Protein AF-A0A0B7N2G3-F1 (afdb_monomer_lite)

Radius of gyration: 25.66 Å; chains: 1; bounding box: 66×42×93 Å

Organism: NCBI:txid35722

Structure (mmCIF, N/CA/C/O backbone):
data_AF-A0A0B7N2G3-F1
#
_entry.id   AF-A0A0B7N2G3-F1
#
loop_
_atom_site.group_PDB
_atom_site.id
_atom_site.type_symbol
_atom_site.label_atom_id
_atom_site.label_alt_id
_atom_site.label_comp_id
_atom_site.label_asym_id
_atom_site.label_entity_id
_atom_site.label_seq_id
_atom_site.pdbx_PDB_ins_code
_atom_site.Cartn_x
_atom_site.Cartn_y
_atom_site.Cartn_z
_atom_site.occupancy
_atom_site.B_iso_or_equiv
_atom_site.auth_seq_id
_atom_site.auth_comp_id
_atom_site.auth_asym_id
_atom_site.auth_atom_id
_atom_site.pdbx_PDB_model_num
ATOM 1 N N . MET A 1 1 ? 17.413 -0.837 55.381 1.00 41.53 1 MET A N 1
ATOM 2 C CA . MET A 1 1 ? 18.599 -0.071 55.816 1.00 41.53 1 MET A CA 1
ATOM 3 C C . MET A 1 1 ? 19.788 -1.017 55.737 1.00 41.53 1 MET A C 1
ATOM 5 O O . MET A 1 1 ? 19.801 -1.948 56.526 1.00 41.53 1 MET A O 1
ATOM 9 N N . HIS A 1 2 ? 20.653 -0.856 54.731 1.00 26.62 2 HIS A N 1
ATOM 10 C CA . HIS A 1 2 ? 22.088 -1.206 54.674 1.00 26.62 2 HIS A CA 1
ATOM 11 C C . HIS A 1 2 ? 22.512 -1.310 53.202 1.00 26.62 2 HIS A C 1
ATOM 13 O O . HIS A 1 2 ? 22.048 -2.173 52.464 1.00 26.62 2 HIS A O 1
ATOM 19 N N . ALA A 1 3 ? 23.346 -0.357 52.791 1.00 30.95 3 ALA A N 1
ATOM 20 C CA . ALA A 1 3 ? 24.153 -0.408 51.578 1.00 30.95 3 ALA A CA 1
ATOM 21 C C . ALA A 1 3 ? 25.432 -1.221 51.846 1.00 30.95 3 ALA A C 1
ATOM 23 O O . ALA A 1 3 ? 25.789 -1.359 53.013 1.00 30.95 3 ALA A O 1
ATOM 24 N N . MET A 1 4 ? 26.093 -1.704 50.781 1.00 31.19 4 MET A N 1
ATOM 25 C CA . MET A 1 4 ? 27.528 -2.060 50.626 1.00 31.19 4 MET A CA 1
ATOM 26 C C . MET A 1 4 ? 27.638 -3.144 49.535 1.00 31.19 4 MET A C 1
ATOM 28 O O . MET A 1 4 ? 26.812 -4.043 49.513 1.00 31.19 4 MET A O 1
ATOM 32 N N . PHE A 1 5 ? 28.580 -3.200 48.596 1.00 28.00 5 PHE A N 1
ATOM 33 C CA . PHE A 1 5 ? 29.736 -2.401 48.187 1.00 28.00 5 PHE A CA 1
ATOM 34 C C . PHE A 1 5 ? 29.949 -2.782 46.705 1.00 28.00 5 PHE A C 1
ATOM 36 O O . PHE A 1 5 ? 29.918 -3.966 46.373 1.00 28.00 5 PHE A O 1
ATOM 43 N N . LEU A 1 6 ? 30.172 -1.814 45.816 1.00 32.53 6 LEU A N 1
ATOM 44 C CA . LEU A 1 6 ? 30.738 -2.077 44.487 1.00 32.53 6 LEU A CA 1
ATOM 45 C C . LEU A 1 6 ? 32.266 -2.137 44.613 1.00 32.53 6 LEU A C 1
ATOM 47 O O . LEU A 1 6 ? 32.841 -1.194 45.160 1.00 32.53 6 LEU A O 1
ATOM 51 N N . PRO A 1 7 ? 32.944 -3.138 44.034 1.00 31.80 7 PRO A N 1
ATOM 52 C CA . PRO A 1 7 ? 34.313 -2.986 43.578 1.00 31.80 7 PRO A CA 1
ATOM 53 C C . PRO A 1 7 ? 34.341 -2.632 42.082 1.00 31.80 7 PRO A C 1
ATOM 55 O O . PRO A 1 7 ? 33.647 -3.219 41.252 1.00 31.80 7 PRO A O 1
ATOM 58 N N . LEU A 1 8 ? 35.160 -1.635 41.750 1.00 31.81 8 LEU A N 1
ATOM 59 C CA . LEU A 1 8 ? 35.446 -1.164 40.397 1.00 31.81 8 LEU A CA 1
ATOM 60 C C . LEU A 1 8 ? 36.618 -1.947 39.769 1.00 31.81 8 LEU A C 1
ATOM 62 O O . LEU A 1 8 ? 37.727 -1.864 40.288 1.00 31.81 8 LEU A O 1
ATOM 66 N N . LYS A 1 9 ? 36.354 -2.509 38.569 1.00 39.06 9 LYS A N 1
ATOM 67 C CA . LYS A 1 9 ? 37.244 -2.706 37.384 1.00 39.06 9 LYS A CA 1
ATOM 68 C C . LYS A 1 9 ? 38.347 -3.799 37.464 1.00 39.06 9 LYS A C 1
ATOM 70 O O . LYS A 1 9 ? 38.719 -4.151 38.574 1.00 39.06 9 LYS A O 1
ATOM 75 N N . PRO A 1 10 ? 38.908 -4.321 36.332 1.00 36.81 10 PRO A N 1
ATOM 76 C CA . PRO A 1 10 ? 38.917 -3.779 34.958 1.00 36.81 10 PRO A CA 1
ATOM 77 C C . PRO A 1 10 ? 38.675 -4.761 33.776 1.00 36.81 10 PRO A C 1
ATOM 79 O O . PRO A 1 10 ? 38.752 -5.973 33.901 1.00 36.81 10 PRO A O 1
ATOM 82 N N . ALA A 1 11 ? 38.403 -4.141 32.619 1.00 43.34 11 ALA A N 1
ATOM 83 C CA . ALA A 1 11 ? 38.658 -4.534 31.224 1.00 43.34 11 ALA A CA 1
ATOM 84 C C . ALA A 1 11 ? 38.782 -6.028 30.855 1.00 43.34 11 ALA A C 1
ATOM 86 O O . ALA A 1 11 ? 39.819 -6.650 31.068 1.00 43.34 11 ALA A O 1
ATOM 87 N N . GLY A 1 12 ? 37.782 -6.524 30.125 1.00 39.88 12 GLY A N 1
ATOM 88 C CA . GLY A 1 12 ? 37.883 -7.755 29.349 1.00 39.88 12 GLY A CA 1
ATOM 89 C C . GLY A 1 12 ? 36.511 -8.329 29.029 1.00 39.88 12 GLY A C 1
ATOM 90 O O . GLY A 1 12 ? 35.897 -8.945 29.885 1.00 39.88 12 GLY A O 1
ATOM 91 N N . GLU A 1 13 ? 36.086 -8.138 27.781 1.00 35.34 13 GLU A N 1
ATOM 92 C CA . GLU A 1 13 ? 35.071 -8.940 27.089 1.00 35.34 13 GLU A CA 1
ATOM 93 C C . GLU A 1 13 ? 33.569 -8.712 27.400 1.00 35.34 13 GLU A C 1
ATOM 95 O O . GLU A 1 13 ? 33.122 -8.483 28.519 1.00 35.34 13 GLU A O 1
ATOM 100 N N . TYR A 1 14 ? 32.795 -8.822 26.313 1.00 31.91 14 TYR A N 1
ATOM 101 C CA . TYR A 1 14 ? 31.336 -8.953 26.215 1.00 31.91 14 TYR A CA 1
ATOM 102 C C . TYR A 1 14 ? 30.475 -7.733 26.588 1.00 31.91 14 TYR A C 1
ATOM 104 O O . TYR A 1 14 ? 29.857 -7.669 27.646 1.00 31.91 14 TYR A O 1
ATOM 112 N N . CYS A 1 15 ? 30.231 -6.851 25.609 1.00 30.39 15 CYS A N 1
ATOM 113 C CA . CYS A 1 15 ? 28.912 -6.212 25.498 1.00 30.39 15 CYS A CA 1
ATOM 114 C C . CYS A 1 15 ? 27.914 -7.221 24.903 1.00 30.39 15 CYS A C 1
ATOM 116 O O . CYS A 1 15 ? 27.395 -7.052 23.803 1.00 30.39 15 CYS A O 1
ATOM 118 N N . LEU A 1 16 ? 27.645 -8.299 25.643 1.00 30.97 16 LEU A N 1
ATOM 119 C CA . LEU A 1 16 ? 26.335 -8.923 25.560 1.00 30.97 16 LEU A CA 1
ATOM 120 C C . LEU A 1 16 ? 25.408 -7.959 26.291 1.00 30.97 16 LEU A C 1
ATOM 122 O O . LEU A 1 16 ? 25.435 -7.882 27.518 1.00 30.97 16 LEU A O 1
ATOM 126 N N . PHE A 1 17 ? 24.608 -7.201 25.542 1.00 31.22 17 PHE A N 1
ATOM 127 C CA . PHE A 1 17 ? 23.396 -6.612 26.093 1.00 31.22 17 PHE A CA 1
ATOM 128 C C . PHE A 1 17 ? 22.523 -7.772 26.587 1.00 31.22 17 PHE A C 1
ATOM 130 O O . PHE A 1 17 ? 21.688 -8.312 25.866 1.00 31.22 17 PHE A O 1
ATOM 137 N N . GLN A 1 18 ? 22.750 -8.196 27.828 1.00 28.94 18 GLN A N 1
ATOM 138 C CA . GLN A 1 18 ? 21.775 -8.945 28.591 1.00 28.94 18 GLN A CA 1
ATOM 139 C C . GLN A 1 18 ? 20.633 -7.972 28.869 1.00 28.94 18 GLN A C 1
ATOM 141 O O . GLN A 1 18 ? 20.609 -7.270 29.877 1.00 28.94 18 GLN A O 1
ATOM 146 N N . CYS A 1 19 ? 19.674 -7.913 27.947 1.00 30.56 19 CYS A N 1
ATOM 147 C CA . CYS A 1 19 ? 18.333 -7.454 28.263 1.00 30.56 19 CYS A CA 1
ATOM 148 C C . CYS A 1 19 ? 17.723 -8.468 29.2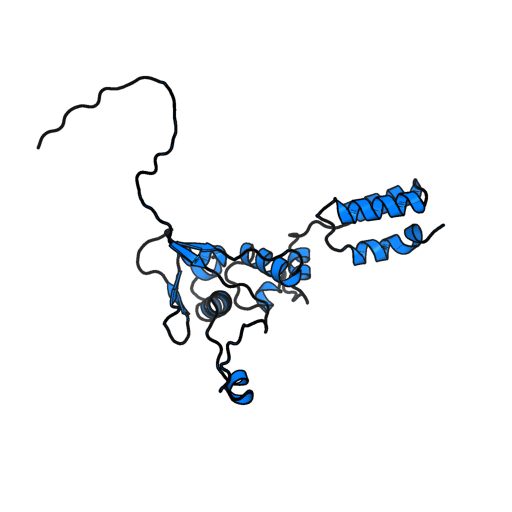40 1.00 30.56 19 CYS A C 1
ATOM 150 O O . CYS A 1 19 ? 16.957 -9.348 28.857 1.00 30.56 19 CYS A O 1
ATOM 152 N N . THR A 1 20 ? 18.072 -8.368 30.523 1.00 36.44 20 THR A N 1
ATOM 153 C CA . THR A 1 20 ? 17.288 -8.962 31.604 1.00 36.44 20 THR A CA 1
ATOM 154 C C . THR A 1 20 ? 16.005 -8.159 31.735 1.00 36.44 20 THR A C 1
ATOM 156 O O . THR A 1 20 ? 15.890 -7.212 32.506 1.00 36.44 20 THR A O 1
ATOM 159 N N . GLY A 1 21 ? 15.046 -8.535 30.908 1.00 33.62 21 GLY A N 1
ATOM 160 C CA . GLY A 1 21 ? 13.684 -8.058 30.925 1.00 33.62 21 GLY A CA 1
ATOM 161 C C . GLY A 1 21 ? 12.947 -8.872 29.887 1.00 33.62 21 GLY A C 1
ATOM 162 O O . GLY A 1 21 ? 13.194 -8.708 28.698 1.00 33.62 21 GLY A O 1
ATOM 163 N N . ASN A 1 22 ? 12.063 -9.765 30.326 1.00 40.88 22 ASN A N 1
ATOM 164 C CA . ASN A 1 22 ? 11.096 -10.427 29.457 1.00 40.88 22 ASN A CA 1
ATOM 165 C C . ASN A 1 22 ? 10.130 -9.376 28.873 1.00 40.88 22 ASN A C 1
ATOM 167 O O . ASN A 1 22 ? 8.956 -9.324 29.228 1.00 40.88 22 ASN A O 1
ATOM 171 N N . PHE A 1 23 ? 10.612 -8.526 27.967 1.00 41.06 23 PHE A N 1
ATOM 172 C CA . PHE A 1 23 ? 9.796 -7.782 27.022 1.00 41.06 23 PHE A CA 1
ATOM 173 C C . PHE A 1 23 ? 9.497 -8.735 25.869 1.00 41.06 23 PHE A C 1
ATOM 175 O O . PHE A 1 23 ? 10.073 -8.661 24.786 1.00 41.06 23 PHE A O 1
ATOM 182 N N . LEU A 1 24 ? 8.592 -9.683 26.110 1.00 42.91 24 LEU A N 1
ATOM 183 C CA . LEU A 1 24 ? 7.926 -10.362 25.008 1.00 42.91 24 LEU A CA 1
ATOM 184 C C . LEU A 1 24 ? 7.047 -9.312 24.323 1.00 42.91 24 LEU A C 1
ATOM 186 O O . LEU A 1 24 ? 5.903 -9.087 24.721 1.00 42.91 24 LEU A O 1
ATOM 190 N N . LEU A 1 25 ? 7.615 -8.619 23.334 1.00 51.53 25 LEU A N 1
ATOM 191 C CA . LEU A 1 25 ? 6.879 -7.696 22.479 1.00 51.53 25 LEU A CA 1
ATOM 192 C C . LEU A 1 25 ? 5.678 -8.450 21.911 1.00 51.53 25 LEU A C 1
ATOM 194 O O . LEU A 1 25 ? 5.817 -9.522 21.308 1.00 51.53 25 LEU A O 1
ATOM 198 N N . ARG A 1 26 ? 4.475 -7.918 22.138 1.00 66.44 26 ARG A N 1
ATOM 199 C CA . ARG A 1 26 ? 3.268 -8.513 21.568 1.00 66.44 26 ARG A CA 1
ATOM 200 C C . ARG A 1 26 ? 3.351 -8.339 20.056 1.00 66.44 26 ARG A C 1
ATOM 202 O O . ARG A 1 26 ? 3.571 -7.239 19.570 1.00 66.44 26 ARG A O 1
ATOM 209 N N . ASN A 1 27 ? 3.186 -9.416 19.302 1.00 72.19 27 ASN A N 1
ATOM 210 C CA . ASN A 1 27 ? 3.166 -9.331 17.846 1.00 72.19 27 ASN A CA 1
ATOM 211 C C . ASN A 1 27 ? 1.717 -9.254 17.380 1.00 72.19 27 ASN A C 1
ATOM 213 O O . ASN A 1 27 ? 0.945 -10.184 17.620 1.00 72.19 27 ASN A O 1
ATOM 217 N N . GLN A 1 28 ? 1.355 -8.157 16.721 1.00 85.12 28 GLN A N 1
ATOM 218 C CA . GLN A 1 28 ? 0.058 -8.019 16.070 1.00 85.12 28 GLN A CA 1
ATOM 219 C C . GLN A 1 28 ? 0.219 -8.395 14.600 1.00 85.12 28 GLN A C 1
ATOM 221 O O . GLN A 1 28 ? 1.022 -7.809 13.876 1.00 85.12 28 GLN A O 1
ATOM 226 N N . ARG A 1 29 ? -0.540 -9.398 14.157 1.00 87.81 29 ARG A N 1
ATOM 227 C CA . ARG A 1 29 ? -0.603 -9.752 12.736 1.00 87.81 29 ARG A CA 1
ATOM 228 C C . ARG A 1 29 ? -1.453 -8.719 12.013 1.00 87.81 29 ARG A C 1
ATOM 230 O O . ARG A 1 29 ? -2.542 -8.393 12.493 1.00 87.81 29 ARG A O 1
ATOM 237 N N . LEU A 1 30 ? -0.924 -8.221 10.903 1.00 92.44 30 LEU A N 1
ATOM 238 C CA . LEU A 1 30 ? -1.579 -7.254 10.043 1.00 92.44 30 LEU A CA 1
ATOM 239 C C . LEU A 1 30 ? -1.898 -7.905 8.695 1.00 92.44 30 LEU A C 1
ATOM 241 O O . LEU A 1 30 ? -1.008 -8.417 8.013 1.00 92.44 30 LEU A O 1
ATOM 245 N N . ASP A 1 31 ? -3.182 -7.907 8.359 1.00 91.56 31 ASP A N 1
ATOM 246 C CA . ASP A 1 31 ? -3.735 -8.407 7.110 1.00 91.56 31 ASP A CA 1
ATOM 247 C C . ASP A 1 31 ? -3.289 -7.553 5.919 1.00 91.56 31 ASP A C 1
ATOM 249 O O . ASP A 1 31 ? -3.202 -6.328 5.999 1.00 91.56 31 ASP A O 1
ATOM 253 N N . ILE A 1 32 ? -3.073 -8.211 4.784 1.00 91.25 32 ILE A N 1
ATOM 254 C CA . ILE A 1 32 ? -2.827 -7.563 3.499 1.00 91.25 32 ILE A CA 1
ATOM 255 C C . ILE A 1 32 ? -3.585 -8.309 2.406 1.00 91.25 32 ILE A C 1
ATOM 257 O O . ILE A 1 32 ? -3.442 -9.520 2.242 1.00 91.25 32 ILE A O 1
ATOM 261 N N . HIS A 1 33 ? -4.423 -7.586 1.676 1.00 91.44 33 HIS A N 1
ATOM 262 C CA . HIS A 1 33 ? -5.239 -8.119 0.592 1.00 91.44 33 HIS A CA 1
ATOM 263 C C . HIS A 1 33 ? -5.620 -6.986 -0.361 1.00 91.44 33 HIS A C 1
ATOM 265 O O . HIS A 1 33 ? -5.637 -5.822 0.045 1.00 91.44 33 HIS A O 1
ATOM 271 N N . LEU A 1 34 ? -5.931 -7.329 -1.609 1.00 91.12 34 LEU A N 1
ATOM 272 C CA . LEU A 1 34 ? -6.463 -6.376 -2.576 1.00 91.12 34 LEU A CA 1
ATOM 273 C C . LEU A 1 34 ? -7.936 -6.066 -2.268 1.00 91.12 34 LEU A C 1
ATOM 275 O O . LEU A 1 34 ? -8.577 -6.700 -1.419 1.00 91.12 34 LEU A O 1
ATOM 279 N N . GLU A 1 35 ? -8.473 -5.059 -2.944 1.00 87.56 35 GLU A N 1
ATOM 280 C CA . GLU A 1 35 ? -9.902 -4.767 -2.909 1.00 87.56 35 GLU A CA 1
ATOM 281 C C . GLU A 1 35 ? -10.679 -5.941 -3.529 1.00 87.56 35 GLU A C 1
ATOM 283 O O . GLU A 1 35 ? -10.351 -6.397 -4.618 1.00 87.56 35 GLU A O 1
ATOM 288 N N . GLY A 1 36 ? -11.668 -6.480 -2.811 1.00 80.81 36 GLY A N 1
ATOM 289 C CA . GLY A 1 36 ? -12.432 -7.663 -3.240 1.00 80.81 36 GLY A CA 1
ATOM 290 C C . GLY A 1 36 ? -11.840 -9.023 -2.833 1.00 80.81 36 GLY A C 1
ATOM 291 O O . GLY A 1 36 ? -12.601 -9.969 -2.658 1.00 80.81 36 GLY A O 1
ATOM 292 N N . ASP A 1 37 ? -10.540 -9.113 -2.538 1.00 78.12 37 ASP A N 1
ATOM 293 C CA . ASP A 1 37 ? -9.826 -10.364 -2.189 1.00 78.12 37 ASP A CA 1
ATOM 294 C C . ASP A 1 37 ? -10.046 -10.838 -0.734 1.00 78.12 37 ASP A C 1
ATOM 296 O O . ASP A 1 37 ? -9.155 -11.386 -0.074 1.00 78.12 37 ASP A O 1
ATOM 300 N N . ARG A 1 38 ? -11.232 -10.606 -0.168 1.00 70.31 38 ARG A N 1
ATOM 301 C CA . ARG A 1 38 ? -11.518 -11.013 1.213 1.00 70.31 38 ARG A CA 1
ATOM 302 C C . ARG A 1 38 ? -11.910 -12.484 1.252 1.00 70.31 38 ARG A C 1
ATOM 304 O O . ARG A 1 38 ? -12.850 -12.903 0.588 1.00 70.31 38 ARG A O 1
ATOM 311 N N . VAL A 1 39 ? -11.222 -13.255 2.092 1.00 66.81 39 VAL A N 1
ATOM 312 C CA . VAL A 1 39 ? -11.531 -14.674 2.299 1.00 66.81 39 VAL A CA 1
ATOM 313 C C . VAL A 1 39 ? -12.910 -14.816 2.946 1.00 66.81 39 VAL A C 1
ATOM 315 O O . VAL A 1 39 ? -13.151 -14.299 4.042 1.00 66.81 39 VAL A O 1
ATOM 318 N N . ILE A 1 40 ? -13.798 -15.544 2.272 1.00 69.62 40 ILE A N 1
ATOM 319 C CA . ILE A 1 40 ? -15.108 -15.940 2.783 1.00 69.62 40 ILE A CA 1
ATOM 320 C C . ILE A 1 40 ? -15.006 -17.395 3.234 1.00 69.62 40 ILE A C 1
ATOM 322 O O . ILE A 1 40 ? -14.586 -18.256 2.467 1.00 69.62 40 ILE A O 1
ATOM 326 N N . TYR A 1 41 ? -15.370 -17.654 4.487 1.00 69.69 41 TYR A N 1
ATOM 327 C CA . TYR A 1 41 ? -15.513 -19.010 5.015 1.00 69.69 41 TYR A CA 1
ATOM 328 C C . TYR A 1 41 ? -16.994 -19.360 4.976 1.00 69.69 41 TYR A C 1
ATOM 330 O O . TYR A 1 41 ? -17.784 -18.583 5.518 1.00 69.69 41 TYR A O 1
ATOM 338 N N . PHE A 1 42 ? -17.338 -20.475 4.347 1.00 77.19 42 PHE A N 1
ATOM 339 C CA . PHE A 1 42 ? -18.688 -21.023 4.278 1.00 77.19 42 PHE A CA 1
ATOM 340 C C . PHE A 1 42 ? -18.659 -22.464 4.783 1.00 77.19 42 PHE A C 1
ATOM 342 O O . PHE A 1 42 ? -17.647 -23.150 4.612 1.00 77.19 42 PHE A O 1
ATOM 349 N N . ASP A 1 43 ? -19.750 -22.889 5.402 1.00 81.00 43 ASP A N 1
ATOM 350 C CA . ASP A 1 43 ? -19.973 -24.283 5.774 1.00 81.00 43 ASP A CA 1
ATOM 351 C C . ASP A 1 43 ? -20.783 -25.002 4.676 1.00 81.00 43 ASP A C 1
ATOM 353 O O . ASP A 1 43 ? -21.381 -24.357 3.814 1.00 81.00 43 ASP A O 1
ATOM 357 N N . GLU A 1 44 ? -20.794 -26.341 4.667 1.00 79.75 44 GLU A N 1
ATOM 358 C CA . GLU A 1 44 ? -21.512 -27.125 3.637 1.00 79.75 44 GLU A CA 1
ATOM 359 C C . GLU A 1 44 ? -23.023 -26.840 3.610 1.00 79.75 44 GLU A C 1
ATOM 361 O O . GLU A 1 44 ? -23.655 -26.954 2.560 1.00 79.75 44 GLU A O 1
ATOM 366 N N . ASP A 1 45 ? -23.580 -26.425 4.749 1.00 86.19 45 ASP A N 1
ATOM 367 C CA . ASP A 1 45 ? -25.000 -26.114 4.916 1.00 86.19 45 ASP A CA 1
ATOM 368 C C . ASP A 1 45 ? -25.358 -24.662 4.543 1.00 86.19 45 ASP A C 1
ATOM 370 O O . ASP A 1 45 ? -26.539 -24.303 4.519 1.00 86.19 45 ASP A O 1
ATOM 374 N N . ASP A 1 46 ? -24.369 -23.807 4.260 1.00 82.25 46 ASP A N 1
ATOM 375 C CA . ASP A 1 46 ? -24.628 -22.406 3.942 1.00 82.25 46 ASP A CA 1
ATOM 376 C C . ASP A 1 46 ? -25.241 -22.247 2.536 1.00 82.25 46 ASP A C 1
ATOM 378 O O . ASP A 1 46 ? -24.706 -22.705 1.521 1.00 82.25 46 ASP A O 1
ATOM 382 N N . SER A 1 47 ? -26.342 -21.495 2.442 1.00 85.38 47 SER A N 1
ATOM 383 C CA . SER A 1 47 ? -26.900 -21.071 1.154 1.00 85.38 47 SER A CA 1
ATOM 384 C C . SER A 1 47 ? -25.930 -20.124 0.435 1.00 85.38 47 SER A C 1
ATOM 386 O O . SER A 1 47 ? -25.518 -19.120 1.023 1.00 85.38 47 SER A O 1
ATOM 388 N N . PRO A 1 48 ? -25.633 -20.322 -0.866 1.00 81.56 48 PRO A N 1
ATOM 389 C CA . PRO A 1 48 ? -24.761 -19.421 -1.622 1.00 81.56 48 PRO A CA 1
ATOM 390 C C . PRO A 1 48 ? -25.205 -17.952 -1.585 1.00 81.56 48 PRO A C 1
ATOM 392 O O . PRO A 1 48 ? -24.371 -17.049 -1.599 1.00 81.56 48 PRO A O 1
ATOM 395 N N . GLN A 1 49 ? -26.515 -17.697 -1.521 1.00 79.44 49 GLN A N 1
ATOM 396 C CA . GLN A 1 49 ? -27.054 -16.338 -1.428 1.00 79.44 49 GLN A CA 1
ATOM 397 C C . GLN A 1 49 ? -26.742 -15.700 -0.070 1.00 79.44 49 GLN A C 1
ATOM 399 O O . GLN A 1 49 ? -26.345 -14.536 -0.025 1.00 79.44 49 GLN A O 1
ATOM 404 N N . ASP A 1 50 ? -26.840 -16.470 1.012 1.00 79.75 50 ASP A N 1
ATOM 405 C CA . ASP A 1 50 ? -26.560 -15.995 2.368 1.00 79.75 50 ASP A CA 1
ATOM 406 C C . ASP A 1 50 ? -25.054 -15.779 2.578 1.00 79.75 50 ASP A C 1
ATOM 408 O O . ASP A 1 50 ? -24.645 -14.777 3.167 1.00 79.75 50 ASP A O 1
ATOM 412 N N . VAL A 1 51 ? -24.211 -16.647 2.002 1.00 77.44 51 VAL A N 1
ATOM 413 C CA . VAL A 1 51 ? -22.743 -16.489 1.994 1.00 77.44 51 VAL A CA 1
ATOM 414 C C . VAL A 1 51 ? -22.329 -15.187 1.312 1.00 77.44 51 VAL A C 1
ATOM 416 O O . VAL A 1 51 ? -21.457 -14.477 1.816 1.00 77.44 51 VAL A O 1
ATOM 419 N N . LEU A 1 52 ? -22.960 -14.856 0.181 1.00 72.50 52 LEU A N 1
ATOM 420 C CA . LEU A 1 52 ? -22.671 -13.636 -0.577 1.00 72.50 52 LEU A CA 1
ATOM 421 C C . LEU A 1 52 ? -23.213 -12.370 0.100 1.00 72.50 52 LEU A C 1
ATOM 423 O O . LEU A 1 52 ? -22.613 -11.305 -0.038 1.00 72.50 52 LEU A O 1
ATOM 427 N N . GLN A 1 53 ? -24.330 -12.464 0.829 1.00 72.00 53 GLN A N 1
ATOM 428 C CA . GLN A 1 53 ? -24.926 -11.331 1.551 1.00 72.00 53 GLN A CA 1
ATOM 429 C C . GLN A 1 53 ? -24.325 -11.111 2.945 1.00 72.00 53 GLN A C 1
ATOM 431 O O . GLN A 1 53 ? -24.528 -10.055 3.553 1.00 72.00 53 GLN A O 1
ATOM 436 N N . ARG A 1 54 ? -23.569 -12.080 3.466 1.00 72.69 54 ARG A N 1
ATOM 437 C CA . ARG A 1 54 ? -22.931 -11.988 4.777 1.00 72.69 54 ARG A CA 1
ATOM 438 C C . ARG A 1 54 ? -21.969 -10.798 4.835 1.00 72.69 54 ARG A C 1
ATOM 440 O O . ARG A 1 54 ? -21.027 -10.669 4.053 1.00 72.69 54 ARG A O 1
ATOM 447 N N . SER A 1 55 ? -22.150 -9.959 5.852 1.00 69.38 55 SER A N 1
ATOM 448 C CA . SER A 1 55 ? -21.191 -8.900 6.166 1.00 69.38 55 SER A CA 1
ATOM 449 C C . SER A 1 55 ? -19.859 -9.520 6.592 1.00 69.38 55 SER A C 1
ATOM 451 O O . SER A 1 55 ? -19.776 -10.226 7.602 1.00 69.38 55 SER A O 1
ATOM 453 N N . LEU A 1 56 ? -18.804 -9.283 5.809 1.00 71.25 56 LEU A N 1
ATOM 454 C CA . LEU A 1 56 ? -17.473 -9.773 6.139 1.00 71.25 56 LEU A CA 1
ATOM 455 C C . LEU A 1 56 ? -16.876 -8.943 7.279 1.00 71.25 56 LEU A C 1
ATOM 457 O O . LEU A 1 56 ? -16.841 -7.711 7.190 1.00 71.25 56 LEU A O 1
ATOM 461 N N . PRO A 1 57 ? -16.365 -9.595 8.338 1.00 75.94 57 PRO A N 1
ATOM 462 C CA . PRO A 1 57 ? -15.772 -8.878 9.450 1.00 75.94 57 PRO A CA 1
ATOM 463 C C . PRO A 1 57 ? -14.555 -8.084 8.979 1.00 75.94 57 PRO A C 1
ATOM 465 O O . PRO A 1 57 ? -13.821 -8.513 8.087 1.00 75.94 57 PRO A O 1
ATOM 468 N N . GLU A 1 58 ? -14.319 -6.934 9.609 1.00 84.31 58 GLU A N 1
ATOM 469 C CA . GLU A 1 58 ? -13.213 -6.075 9.199 1.00 84.31 58 GLU A CA 1
ATOM 470 C C . GLU A 1 58 ? -11.848 -6.757 9.355 1.00 84.31 58 GLU A C 1
ATOM 472 O O . GLU A 1 58 ? -11.574 -7.420 10.364 1.00 84.31 58 GLU A O 1
ATOM 477 N N . SER A 1 59 ? -10.990 -6.585 8.349 1.00 90.44 59 SER A N 1
ATOM 478 C CA . SER A 1 59 ? -9.572 -6.926 8.439 1.00 90.44 59 SER A CA 1
ATOM 479 C C . SER A 1 59 ? -8.851 -5.802 9.173 1.00 90.44 59 SER A C 1
ATOM 481 O O . SER A 1 59 ? -9.378 -4.693 9.312 1.00 90.44 59 SER A O 1
ATOM 483 N N . THR A 1 60 ? -7.632 -6.048 9.647 1.00 93.38 60 THR A N 1
ATOM 484 C CA . THR A 1 60 ? -6.844 -4.973 10.271 1.00 93.38 60 THR A CA 1
ATOM 485 C C . THR A 1 60 ? -6.596 -3.813 9.302 1.00 93.38 60 THR A C 1
ATOM 487 O O . THR A 1 60 ? -6.547 -2.666 9.739 1.00 93.38 60 THR A O 1
ATOM 490 N N . LEU A 1 61 ? -6.475 -4.099 7.997 1.00 94.31 61 LEU A N 1
ATOM 491 C CA . LEU A 1 61 ? -6.261 -3.113 6.932 1.00 94.31 61 LEU A CA 1
ATOM 492 C C . LEU A 1 61 ? -7.498 -2.242 6.680 1.00 94.31 61 LEU A C 1
ATOM 494 O O . LEU A 1 61 ? -7.421 -1.020 6.760 1.00 94.31 61 LEU A O 1
ATOM 498 N N . THR A 1 62 ? -8.662 -2.846 6.443 1.00 93.69 62 THR A N 1
ATOM 499 C CA . THR A 1 62 ? -9.888 -2.071 6.190 1.00 93.69 62 THR A CA 1
ATOM 500 C C . THR A 1 62 ? -10.378 -1.351 7.443 1.00 93.69 62 THR A C 1
ATOM 502 O O . THR A 1 62 ? -10.918 -0.250 7.353 1.00 93.69 62 THR A O 1
ATOM 505 N N . ALA A 1 63 ? -10.149 -1.921 8.630 1.00 94.88 63 ALA A N 1
ATOM 506 C CA . ALA A 1 63 ? -10.409 -1.223 9.880 1.00 94.88 63 ALA A CA 1
ATOM 507 C C . ALA A 1 63 ? -9.490 -0.006 10.060 1.00 94.88 63 ALA A C 1
ATOM 509 O O . ALA A 1 63 ? -9.927 0.978 10.652 1.00 94.88 63 ALA A O 1
ATOM 510 N N . TRP A 1 64 ? -8.238 -0.060 9.588 1.00 96.31 64 TRP A N 1
ATOM 511 C CA . TRP A 1 64 ? -7.304 1.071 9.643 1.00 96.31 64 TRP A CA 1
ATOM 512 C C . TRP A 1 64 ? -7.773 2.212 8.736 1.00 96.31 64 TRP A C 1
ATOM 514 O O . TRP A 1 64 ? -7.936 3.332 9.212 1.00 96.31 64 TRP A O 1
ATOM 524 N N . PHE A 1 65 ? -8.147 1.899 7.492 1.00 96.44 65 PHE A N 1
ATOM 525 C CA . PHE A 1 65 ? -8.796 2.843 6.574 1.00 96.44 65 PHE A CA 1
ATOM 526 C C . PHE A 1 65 ? -10.021 3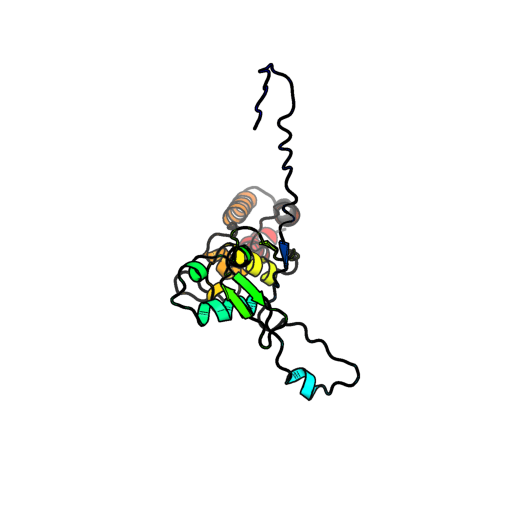.520 7.199 1.00 96.44 65 PHE A C 1
ATOM 528 O O . PHE A 1 65 ? -10.122 4.747 7.234 1.00 96.44 65 PHE A O 1
ATOM 535 N N . LYS A 1 66 ? -10.932 2.717 7.768 1.00 95.50 66 LYS A N 1
ATOM 536 C CA . LYS A 1 66 ? -12.126 3.220 8.462 1.00 95.50 66 LYS A CA 1
ATOM 537 C C . LYS A 1 66 ? -11.774 4.089 9.662 1.00 95.50 66 LYS A C 1
ATOM 539 O O . LYS A 1 66 ? -12.448 5.087 9.901 1.00 95.50 66 LYS A O 1
ATOM 544 N N . TYR A 1 67 ? -10.747 3.722 10.425 1.00 96.75 67 TYR A N 1
ATOM 545 C CA . TYR A 1 67 ? -10.304 4.514 11.564 1.00 96.75 67 TYR A CA 1
ATOM 546 C C . TYR A 1 67 ? -9.829 5.899 11.118 1.00 96.75 67 TYR A C 1
ATOM 548 O O . TYR A 1 67 ? -10.326 6.894 11.640 1.00 96.75 67 TYR A O 1
ATOM 556 N N . ASN A 1 68 ? -8.943 5.964 10.123 1.00 97.00 68 ASN A N 1
ATOM 557 C CA . ASN A 1 68 ? -8.404 7.225 9.610 1.00 97.00 68 ASN A CA 1
ATOM 558 C C . ASN A 1 68 ? -9.495 8.099 8.977 1.00 97.00 68 ASN A C 1
ATOM 560 O O . ASN A 1 68 ? -9.532 9.306 9.203 1.00 97.00 68 ASN A O 1
ATOM 564 N N . SER A 1 69 ? -10.431 7.484 8.245 1.00 96.69 69 SER A N 1
ATOM 565 C CA . SER A 1 69 ? -11.571 8.181 7.640 1.00 96.69 69 SER A CA 1
ATOM 566 C C . SER A 1 69 ? -12.520 8.776 8.690 1.00 96.69 69 SER A C 1
ATOM 568 O O . SER A 1 69 ? -12.938 9.925 8.562 1.00 96.69 69 SER A O 1
ATOM 570 N N . ASN A 1 70 ? -12.817 8.032 9.761 1.00 96.25 70 ASN A N 1
ATOM 571 C CA . ASN A 1 70 ? -13.742 8.470 10.812 1.00 96.25 70 ASN A CA 1
ATOM 572 C C . ASN A 1 70 ? -13.115 9.434 11.830 1.00 96.25 70 ASN A C 1
ATOM 574 O O . ASN A 1 70 ? -13.845 10.114 12.549 1.00 96.25 70 ASN A O 1
ATOM 578 N N . ASN A 1 71 ? -11.784 9.489 11.922 1.00 95.94 71 ASN A N 1
ATOM 579 C CA . ASN A 1 71 ? -11.064 10.330 12.880 1.00 95.94 71 ASN A CA 1
ATOM 580 C C . ASN A 1 71 ? -10.130 11.322 12.161 1.00 95.94 71 ASN A C 1
ATOM 582 O O . ASN A 1 71 ? -8.928 11.327 12.419 1.00 95.94 71 ASN A O 1
ATOM 586 N N . PRO A 1 72 ? -10.645 12.220 11.295 1.00 93.62 72 PRO A N 1
ATOM 587 C CA . PRO A 1 72 ? -9.805 13.150 10.539 1.00 93.62 72 PRO A CA 1
ATOM 588 C C . PRO A 1 72 ? -9.083 14.180 11.426 1.00 93.62 72 PRO A C 1
ATOM 590 O O . PRO A 1 72 ? -8.181 14.871 10.955 1.00 93.62 72 PRO A O 1
ATOM 593 N N . HIS A 1 73 ? -9.466 14.313 12.695 1.00 94.25 73 HIS A N 1
ATOM 594 C CA . HIS A 1 73 ? -8.814 15.203 13.658 1.00 94.25 73 HIS A CA 1
ATOM 595 C C . HIS A 1 73 ? -7.672 14.529 14.434 1.00 94.25 73 HIS A C 1
ATOM 597 O O . HIS A 1 73 ? -6.925 15.223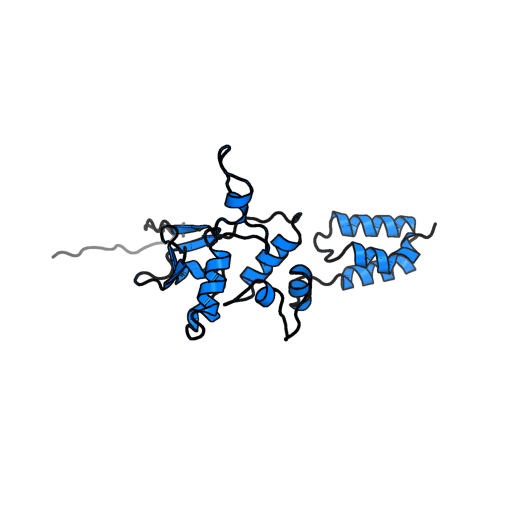 15.119 1.00 94.25 73 HIS A O 1
ATOM 603 N N . ASP A 1 74 ? -7.518 13.206 14.331 1.00 94.94 74 ASP A N 1
ATOM 604 C CA . ASP A 1 74 ? -6.413 12.482 14.956 1.00 94.94 74 ASP A CA 1
ATOM 605 C C . ASP A 1 74 ? -5.149 12.615 14.087 1.00 94.94 74 ASP A C 1
ATOM 607 O O . ASP A 1 74 ? -4.933 11.862 13.134 1.00 94.94 74 ASP A O 1
ATOM 611 N N . LEU A 1 75 ? -4.329 13.626 14.394 1.00 94.56 75 LEU A N 1
ATOM 612 C CA . LEU A 1 75 ? -3.071 13.891 13.686 1.00 94.56 75 LEU A CA 1
ATOM 613 C C . LEU A 1 75 ? -2.080 12.731 13.827 1.00 94.56 75 LEU A C 1
ATOM 615 O O . LEU A 1 75 ? -1.373 12.416 12.875 1.00 94.56 75 LEU A O 1
ATOM 619 N N . GLN A 1 76 ? -2.081 12.046 14.974 1.00 93.81 76 GLN A N 1
ATOM 620 C CA . GLN A 1 76 ? -1.200 10.908 15.204 1.00 93.81 76 GLN A CA 1
ATOM 621 C C . GLN A 1 76 ? -1.565 9.754 14.266 1.00 93.81 76 GLN A C 1
ATOM 623 O O . GLN A 1 76 ? -0.682 9.190 13.623 1.00 93.81 76 GLN A O 1
ATOM 628 N N . ALA A 1 77 ? -2.854 9.439 14.118 1.00 94.06 77 ALA A N 1
ATOM 629 C CA . ALA A 1 77 ? -3.306 8.413 13.177 1.00 94.06 77 ALA A CA 1
ATOM 630 C C . ALA A 1 77 ? -2.929 8.750 11.728 1.00 94.06 77 ALA A C 1
ATOM 632 O O . ALA A 1 77 ? -2.488 7.872 10.985 1.00 94.06 77 ALA A O 1
ATOM 633 N N . LYS A 1 78 ? -3.058 10.028 11.348 1.00 94.94 78 LYS A N 1
ATOM 634 C CA . LYS A 1 78 ? -2.722 10.523 10.006 1.00 94.94 78 LYS A CA 1
ATOM 635 C C . LYS A 1 78 ? -1.241 10.416 9.662 1.00 94.94 78 LYS A C 1
ATOM 637 O O . LYS A 1 78 ? -0.910 10.212 8.501 1.00 94.94 78 LYS A O 1
ATOM 642 N N . GLU A 1 79 ? -0.368 10.551 10.651 1.00 95.19 79 GLU A N 1
ATOM 643 C CA . GLU A 1 79 ? 1.086 10.476 10.472 1.00 95.19 79 GLU A CA 1
ATOM 644 C C . GLU A 1 79 ? 1.639 9.061 10.689 1.00 95.19 79 GLU A C 1
ATOM 646 O O . GLU A 1 79 ? 2.805 8.797 10.401 1.00 95.19 79 GLU A O 1
ATOM 651 N N . THR A 1 80 ? 0.810 8.122 11.155 1.00 94.75 80 THR A N 1
ATOM 652 C CA . THR A 1 80 ? 1.246 6.755 11.451 1.00 94.75 80 THR A CA 1
ATOM 653 C C . THR A 1 80 ? 1.104 5.843 10.229 1.00 94.75 80 THR A C 1
ATOM 655 O O . THR A 1 80 ? 0.042 5.752 9.602 1.00 94.75 80 THR A O 1
ATOM 658 N N . LEU A 1 81 ? 2.180 5.119 9.914 1.00 95.69 81 LEU A N 1
ATOM 659 C CA . LEU A 1 81 ? 2.193 4.063 8.903 1.00 95.69 81 LEU A CA 1
ATOM 660 C C . LEU A 1 81 ? 1.397 2.845 9.380 1.00 95.69 81 LEU A C 1
ATOM 662 O O . LEU A 1 81 ? 1.313 2.549 10.571 1.00 95.69 81 LEU A O 1
ATOM 666 N N . TYR A 1 82 ? 0.856 2.079 8.439 1.00 95.62 82 TYR A N 1
ATOM 667 C CA . TYR A 1 82 ? 0.126 0.854 8.754 1.00 95.62 82 TYR A CA 1
ATOM 668 C C . TYR A 1 82 ? 0.885 -0.156 9.653 1.00 95.62 82 TYR A C 1
ATOM 670 O O . TYR A 1 82 ? 0.298 -0.604 10.644 1.00 95.62 82 TYR A O 1
ATOM 678 N N . PRO A 1 83 ? 2.159 -0.527 9.381 1.00 93.25 83 PRO A N 1
ATOM 679 C CA . PRO A 1 83 ? 2.929 -1.431 10.248 1.00 93.25 83 PRO A CA 1
ATOM 680 C C . PRO A 1 83 ? 3.106 -0.914 11.683 1.00 93.25 83 PRO A C 1
ATOM 682 O O . PRO A 1 83 ? 3.076 -1.709 12.626 1.00 93.25 83 PRO A O 1
ATOM 685 N N . ASP A 1 84 ? 3.204 0.402 11.851 1.00 92.69 84 ASP A N 1
ATOM 686 C CA . ASP A 1 84 ? 3.502 1.048 13.134 1.00 92.69 84 ASP A CA 1
ATOM 687 C C . ASP A 1 84 ? 2.224 1.409 13.905 1.00 92.69 84 ASP A C 1
ATOM 689 O O . ASP A 1 84 ? 2.245 1.733 15.092 1.00 92.69 84 ASP A O 1
ATOM 693 N N . PHE A 1 85 ? 1.058 1.263 13.272 1.00 93.38 85 PHE A N 1
ATOM 694 C CA . PHE A 1 85 ? -0.234 1.601 13.864 1.00 93.38 85 PHE A CA 1
ATOM 695 C C . PHE A 1 85 ? -0.508 0.857 15.183 1.00 93.38 85 PHE A C 1
ATOM 697 O O . PHE A 1 85 ? -1.153 1.376 16.094 1.00 93.38 85 PHE A O 1
ATOM 704 N N . CYS A 1 86 ? 0.040 -0.349 15.340 1.00 91.12 86 CYS A N 1
ATOM 705 C CA . CYS A 1 86 ? -0.123 -1.165 16.546 1.00 91.12 86 CYS A CA 1
ATOM 706 C C . CYS A 1 86 ? 0.569 -0.594 17.795 1.00 91.12 86 CYS A C 1
ATOM 708 O O . CYS A 1 86 ? 0.259 -1.018 18.918 1.00 91.12 86 CYS A O 1
ATOM 710 N N . GLU A 1 87 ? 1.505 0.340 17.622 1.00 88.88 87 GLU A N 1
ATOM 711 C CA . GLU A 1 87 ? 2.210 0.977 18.732 1.00 88.88 87 GLU A CA 1
ATOM 712 C C . GLU A 1 87 ? 1.235 1.798 19.580 1.00 88.88 87 GLU A C 1
ATOM 714 O O . GLU A 1 87 ? 1.162 1.626 20.802 1.00 88.88 87 GLU A O 1
ATOM 719 N N . ASN A 1 88 ? 0.401 2.590 18.904 1.00 89.38 88 ASN A N 1
ATOM 720 C CA . ASN A 1 88 ? -0.512 3.559 19.512 1.00 89.38 88 ASN A CA 1
ATOM 721 C C . ASN A 1 88 ? -1.971 3.100 19.529 1.00 89.38 88 ASN A C 1
ATOM 723 O O . ASN A 1 88 ? -2.767 3.593 20.329 1.00 89.38 88 ASN A O 1
ATOM 727 N N . TYR A 1 89 ? -2.324 2.110 18.709 1.00 92.19 89 TYR A N 1
ATOM 728 C CA . TYR A 1 89 ? -3.692 1.626 18.571 1.00 92.19 89 TYR A CA 1
ATOM 729 C C . TYR A 1 89 ? -3.776 0.121 18.832 1.00 92.19 89 TYR A C 1
ATOM 731 O O . TYR A 1 89 ? -2.841 -0.645 18.608 1.00 92.19 89 TYR A O 1
ATOM 739 N N . THR A 1 90 ? -4.916 -0.327 19.357 1.00 91.94 90 THR A N 1
ATOM 740 C CA . THR A 1 90 ? -5.190 -1.747 19.618 1.00 91.94 90 THR A CA 1
ATOM 741 C C . THR A 1 90 ? -6.360 -2.225 18.770 1.00 91.94 90 THR A C 1
ATOM 743 O O . THR A 1 90 ? -7.421 -1.597 18.756 1.00 91.94 90 THR A O 1
ATOM 746 N N . PHE A 1 91 ? -6.178 -3.355 18.083 1.00 91.81 91 PHE A N 1
ATOM 747 C CA . PHE A 1 91 ? -7.227 -3.970 17.279 1.00 91.81 91 PHE A CA 1
ATOM 748 C C . PHE A 1 91 ? -8.136 -4.855 18.137 1.00 91.81 91 PHE A C 1
ATOM 750 O O . PHE A 1 91 ? -7.709 -5.854 18.721 1.00 91.81 91 PHE A O 1
ATOM 757 N N . HIS A 1 92 ? -9.420 -4.517 18.194 1.00 90.38 92 HIS A N 1
ATOM 758 C CA . HIS A 1 92 ? -10.428 -5.259 18.943 1.00 90.38 92 HIS A CA 1
ATOM 759 C C . HIS A 1 92 ? -11.138 -6.284 18.050 1.00 90.38 92 HIS A C 1
ATOM 761 O O . HIS A 1 92 ? -12.264 -6.074 17.607 1.00 90.38 92 HIS A O 1
ATOM 767 N N . LYS A 1 93 ? -10.492 -7.438 17.837 1.00 87.38 93 LYS A N 1
ATOM 768 C CA . LYS A 1 93 ? -11.007 -8.538 16.993 1.00 87.38 93 LYS A CA 1
ATOM 769 C C . LYS A 1 93 ? -12.316 -9.191 17.475 1.00 87.38 93 LYS A C 1
ATOM 771 O O . LYS A 1 93 ? -12.995 -9.831 16.681 1.00 87.38 93 LYS A O 1
ATOM 776 N N . ASN A 1 94 ? -12.643 -9.046 18.762 1.00 85.62 94 ASN A N 1
ATOM 777 C CA . ASN A 1 94 ? -13.844 -9.620 19.385 1.00 85.62 94 ASN A CA 1
ATOM 778 C C . ASN A 1 94 ? -15.039 -8.645 19.390 1.00 85.62 94 ASN A C 1
ATOM 780 O O . ASN A 1 94 ? -16.097 -8.992 19.903 1.00 85.62 94 ASN A O 1
ATOM 784 N N . GLN A 1 95 ? -14.871 -7.415 18.893 1.00 84.12 95 GLN A N 1
ATOM 785 C CA . GLN A 1 95 ? -15.982 -6.474 18.733 1.00 84.12 95 GLN A CA 1
ATOM 786 C C . GLN A 1 95 ? -16.660 -6.692 17.377 1.00 84.12 95 GLN A C 1
ATOM 788 O O . GLN A 1 95 ? -16.017 -7.134 16.423 1.00 84.12 95 GLN A O 1
ATOM 793 N N . ASN A 1 96 ? -17.955 -6.380 17.307 1.00 82.50 96 ASN A N 1
ATOM 794 C CA . ASN A 1 96 ? -18.724 -6.371 16.070 1.00 82.50 96 ASN A CA 1
ATOM 795 C C . ASN A 1 96 ? -19.292 -4.954 15.840 1.00 82.50 96 ASN A C 1
ATOM 797 O O . ASN A 1 96 ? -20.197 -4.559 16.577 1.00 82.50 96 ASN A O 1
ATOM 801 N N . PRO A 1 97 ? -18.751 -4.169 14.889 1.00 84.62 97 PRO A N 1
ATOM 802 C CA . PRO A 1 97 ? -17.649 -4.512 13.988 1.00 84.62 97 PRO A CA 1
ATOM 803 C C . PRO A 1 97 ? -16.288 -4.560 14.702 1.00 84.62 97 PRO A C 1
ATOM 805 O O . PRO A 1 97 ? -16.101 -3.987 15.779 1.00 84.62 97 PRO A O 1
ATOM 808 N N . ARG A 1 98 ? -15.313 -5.235 14.083 1.00 89.69 98 ARG A N 1
ATOM 809 C CA . ARG A 1 98 ? -13.916 -5.198 14.537 1.00 89.69 98 ARG A CA 1
ATOM 810 C C . ARG A 1 98 ? -13.353 -3.805 14.283 1.00 89.69 98 ARG A C 1
ATOM 812 O O . ARG A 1 98 ? -13.546 -3.254 13.202 1.00 89.69 98 ARG A O 1
ATOM 819 N N . VAL A 1 99 ? -12.661 -3.236 15.267 1.00 92.88 99 VAL A N 1
ATOM 820 C CA . VAL A 1 99 ? -12.238 -1.828 15.220 1.00 92.88 99 VAL A CA 1
ATOM 821 C C . VAL A 1 99 ? -10.880 -1.598 15.865 1.00 92.88 99 VAL A C 1
ATOM 823 O O . VAL A 1 99 ? -10.490 -2.300 16.801 1.00 92.88 99 VAL A O 1
ATOM 826 N N . TRP A 1 100 ? -10.191 -0.562 15.399 1.00 94.38 100 TRP A N 1
ATOM 827 C CA . TRP A 1 100 ? -9.053 0.027 16.095 1.00 94.38 100 TRP A CA 1
ATOM 828 C C . TRP A 1 100 ? -9.519 1.033 17.143 1.00 94.38 100 TRP A C 1
ATOM 830 O O . TRP A 1 100 ? -10.492 1.758 16.931 1.00 94.38 100 TRP A O 1
ATOM 840 N N . LYS A 1 101 ? -8.825 1.082 18.281 1.00 92.62 101 LYS A N 1
ATOM 841 C CA . LYS A 1 101 ? -9.020 2.116 19.307 1.00 92.62 101 LYS A CA 1
ATOM 842 C C . LYS A 1 101 ? -7.673 2.644 19.802 1.00 92.62 101 LYS A C 1
ATOM 844 O O . LYS A 1 101 ? -6.738 1.841 19.895 1.00 92.62 101 LYS A O 1
ATOM 849 N N . PRO A 1 102 ? -7.585 3.935 20.176 1.00 92.25 102 PRO A N 1
ATOM 850 C CA . PRO A 1 102 ? -6.414 4.479 20.850 1.00 92.25 102 PRO A CA 1
ATOM 851 C C . PRO A 1 102 ? -6.081 3.677 22.102 1.00 92.25 102 PRO A C 1
ATOM 853 O O . PRO A 1 102 ? -6.962 3.286 22.881 1.00 92.25 102 PRO A O 1
ATOM 856 N N . ARG A 1 103 ? -4.795 3.429 22.305 1.00 87.44 103 ARG A N 1
ATOM 857 C CA . ARG A 1 103 ? -4.290 2.716 23.469 1.00 87.44 103 ARG A CA 1
ATOM 858 C C . ARG A 1 103 ? -4.332 3.639 24.688 1.00 87.44 103 ARG A C 1
ATOM 860 O O . ARG A 1 103 ? -3.812 4.744 24.667 1.00 87.44 103 ARG A O 1
ATOM 867 N N . ARG A 1 104 ? -4.949 3.170 25.779 1.00 75.94 104 ARG A N 1
ATOM 868 C CA . ARG A 1 104 ? -5.103 3.952 27.024 1.00 75.94 104 ARG A CA 1
ATOM 869 C C . ARG A 1 104 ? -3.895 3.873 27.975 1.00 75.94 104 ARG A C 1
ATOM 871 O O . ARG A 1 104 ? -3.815 4.674 28.896 1.00 75.94 104 ARG A O 1
ATOM 878 N N . SER A 1 105 ? -2.997 2.893 27.812 1.00 67.38 105 SER A N 1
ATOM 879 C CA . SER A 1 105 ? -1.822 2.679 28.678 1.00 67.38 105 SER A CA 1
ATOM 880 C C . SER A 1 105 ? -0.746 1.829 27.979 1.00 67.38 105 SER A C 1
ATOM 882 O O . SER A 1 105 ? -1.077 0.837 27.321 1.00 67.38 105 SER A O 1
ATOM 884 N N . GLY A 1 106 ? 0.525 2.220 28.148 1.00 61.69 106 GLY A N 1
ATOM 885 C CA . GLY A 1 106 ? 1.710 1.626 27.515 1.00 61.69 106 GLY A CA 1
ATOM 886 C C . GLY A 1 106 ? 1.972 2.183 26.111 1.00 61.69 106 GLY A C 1
ATOM 887 O O . GLY A 1 106 ? 1.049 2.285 25.319 1.00 61.69 106 GLY A O 1
ATOM 888 N N . PHE A 1 107 ? 3.219 2.532 25.798 1.00 59.19 107 PHE A N 1
ATOM 889 C CA . PHE A 1 107 ? 3.685 2.932 24.461 1.00 59.19 107 PHE A CA 1
ATOM 890 C C . PHE A 1 107 ? 4.776 1.942 24.015 1.00 59.19 107 PHE A C 1
ATOM 892 O O . PHE A 1 107 ? 5.505 1.430 24.865 1.00 59.19 107 PHE A O 1
ATOM 899 N N . GLY A 1 108 ? 4.868 1.625 22.719 1.00 62.16 108 GLY A N 1
ATOM 900 C CA . GLY A 1 108 ? 6.010 0.878 22.154 1.00 62.16 108 GLY A CA 1
ATOM 901 C C . GLY A 1 108 ? 6.103 -0.626 22.476 1.00 62.16 108 GLY A C 1
ATOM 902 O O . GLY A 1 108 ? 7.170 -1.217 22.361 1.00 62.16 108 GLY A O 1
ATOM 903 N N . GLY A 1 109 ? 5.009 -1.277 22.896 1.00 69.31 109 GLY A N 1
ATOM 904 C CA . GLY A 1 109 ? 5.019 -2.694 23.310 1.00 69.31 109 GLY A CA 1
ATOM 905 C C . GLY A 1 109 ? 4.472 -3.704 22.291 1.00 69.31 109 GLY A C 1
ATOM 906 O O . GLY A 1 109 ? 4.369 -4.893 22.608 1.00 69.31 109 GLY A O 1
ATOM 907 N N . THR A 1 110 ? 4.018 -3.257 21.115 1.00 77.00 110 THR A N 1
ATOM 908 C CA . THR A 1 110 ? 3.418 -4.128 20.090 1.00 77.00 110 THR A CA 1
ATOM 909 C C . THR A 1 110 ? 3.985 -3.820 18.712 1.00 77.00 110 THR A C 1
ATOM 911 O O . THR A 1 110 ? 3.779 -2.721 18.216 1.00 77.00 110 THR A O 1
ATOM 914 N N . ILE A 1 111 ? 4.636 -4.802 18.087 1.00 80.31 111 ILE A N 1
ATOM 915 C CA . ILE A 1 111 ? 5.129 -4.683 16.710 1.00 80.31 111 ILE A CA 1
ATOM 916 C C . ILE A 1 111 ? 4.055 -5.221 15.765 1.00 80.31 111 ILE A C 1
ATOM 918 O O . ILE A 1 111 ? 3.631 -6.380 15.889 1.00 80.31 111 ILE A O 1
ATOM 922 N N . GLY A 1 112 ? 3.618 -4.387 14.822 1.00 84.44 112 GLY A N 1
ATOM 923 C CA . GLY A 1 112 ? 2.796 -4.822 13.701 1.00 84.44 112 GLY A CA 1
ATOM 924 C C . GLY A 1 112 ? 3.647 -5.580 12.686 1.00 84.44 112 GLY A C 1
ATOM 925 O O . GLY A 1 112 ? 4.699 -5.115 12.256 1.00 84.44 112 GLY A O 1
ATOM 926 N N . ARG A 1 113 ? 3.216 -6.784 12.305 1.00 88.31 113 ARG A N 1
ATOM 927 C CA . ARG A 1 113 ? 3.880 -7.576 11.262 1.00 88.31 113 ARG A CA 1
ATOM 928 C C . ARG A 1 113 ? 2.919 -7.842 10.120 1.00 88.31 113 ARG A C 1
ATOM 930 O O . ARG A 1 113 ? 1.987 -8.636 10.265 1.00 88.31 113 ARG A O 1
ATOM 937 N N . VAL A 1 114 ? 3.188 -7.192 8.991 1.00 87.38 114 VAL A N 1
ATOM 938 C CA . VAL A 1 114 ? 2.575 -7.509 7.700 1.00 87.38 114 VAL A CA 1
ATOM 939 C C . VAL A 1 114 ? 3.264 -8.760 7.157 1.00 87.38 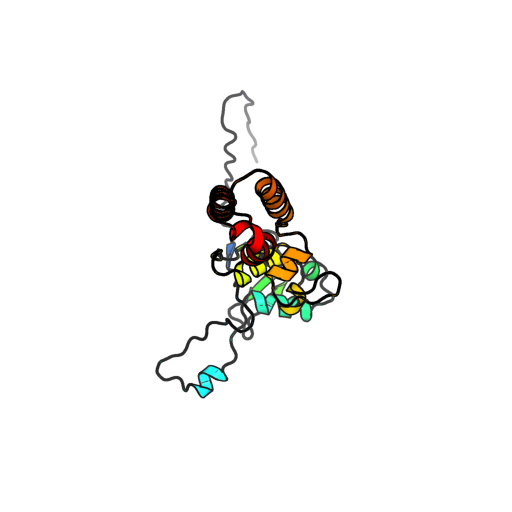114 VAL A C 1
ATOM 941 O O . VAL A 1 114 ? 4.493 -8.792 7.061 1.00 87.38 114 VAL A O 1
ATOM 944 N N . TYR A 1 115 ? 2.495 -9.806 6.851 1.00 79.38 115 TYR A N 1
ATOM 945 C CA . TYR A 1 115 ? 3.051 -11.069 6.355 1.00 79.38 115 TYR A CA 1
ATOM 946 C C . TYR A 1 115 ? 3.803 -10.896 5.032 1.00 79.38 115 TYR A C 1
ATOM 948 O O . TYR A 1 115 ? 3.547 -9.978 4.250 1.00 79.38 115 TYR A O 1
ATOM 956 N N . THR A 1 116 ? 4.739 -11.813 4.789 1.00 75.25 116 THR A N 1
ATOM 957 C CA . THR A 1 116 ? 5.524 -11.850 3.559 1.00 75.25 116 THR A CA 1
ATOM 958 C C . THR A 1 116 ? 4.606 -12.084 2.367 1.00 75.25 116 THR A C 1
ATOM 960 O O . THR A 1 116 ? 3.903 -13.091 2.300 1.00 75.25 116 THR A O 1
ATOM 963 N N . VAL A 1 117 ? 4.625 -11.150 1.422 1.00 81.56 117 VAL A N 1
ATOM 964 C CA . VAL A 1 117 ? 3.941 -11.289 0.137 1.00 81.56 117 VAL A CA 1
ATOM 965 C C . VAL A 1 117 ? 4.921 -11.893 -0.858 1.00 81.56 117 VAL A C 1
ATOM 967 O O . VAL A 1 117 ? 6.084 -11.488 -0.903 1.00 81.56 117 VAL A O 1
ATOM 970 N N . SER A 1 118 ? 4.471 -12.878 -1.637 1.00 76.06 118 SER A N 1
ATOM 971 C CA . SER A 1 118 ? 5.288 -13.432 -2.715 1.00 76.06 118 SER A CA 1
ATOM 972 C C . SER A 1 118 ? 5.505 -12.369 -3.795 1.00 76.06 118 SER A C 1
ATOM 974 O O . SER A 1 118 ? 4.518 -11.782 -4.231 1.00 76.06 118 SER A O 1
ATOM 976 N N . PRO A 1 119 ? 6.733 -12.175 -4.308 1.00 71.19 119 PRO A N 1
ATOM 977 C CA . PRO A 1 119 ? 6.975 -11.295 -5.455 1.00 71.19 119 PRO A CA 1
ATOM 978 C C . PRO A 1 119 ? 6.174 -11.669 -6.714 1.00 71.19 119 PRO A C 1
ATOM 980 O O . PRO A 1 119 ? 5.974 -10.834 -7.586 1.00 71.19 119 PRO A O 1
ATOM 983 N N . LYS A 1 120 ? 5.680 -12.915 -6.809 1.00 72.94 120 LYS A N 1
ATOM 984 C CA . LYS A 1 120 ? 4.790 -13.358 -7.897 1.00 72.94 120 LYS A CA 1
ATOM 985 C C . LYS A 1 120 ? 3.428 -12.659 -7.876 1.00 72.94 120 LYS A C 1
ATOM 987 O O . LYS A 1 120 ? 2.778 -12.569 -8.910 1.00 72.94 120 LYS A O 1
ATOM 992 N N . ASP A 1 121 ? 2.992 -12.201 -6.705 1.00 82.25 121 ASP A N 1
ATOM 993 C CA . ASP A 1 121 ? 1.770 -11.421 -6.534 1.00 82.25 121 ASP A CA 1
ATOM 994 C C . ASP A 1 121 ? 2.126 -9.933 -6.613 1.00 82.25 121 ASP A C 1
ATOM 996 O O . ASP A 1 121 ? 2.302 -9.254 -5.598 1.00 82.25 121 ASP A O 1
ATOM 1000 N N . ILE A 1 122 ? 2.321 -9.468 -7.850 1.00 85.75 122 ILE A N 1
ATOM 1001 C CA . ILE A 1 122 ? 2.876 -8.148 -8.172 1.00 85.75 122 ILE A CA 1
ATOM 1002 C C . ILE A 1 122 ? 2.074 -7.044 -7.477 1.00 85.75 122 ILE A C 1
ATOM 1004 O O . ILE A 1 122 ? 2.649 -6.232 -6.755 1.00 85.75 122 ILE A O 1
ATOM 1008 N N . GLU A 1 123 ? 0.750 -7.027 -7.623 1.00 89.44 123 GLU A N 1
ATOM 1009 C CA . GLU A 1 123 ? -0.077 -5.961 -7.047 1.00 89.44 123 GLU A CA 1
ATOM 1010 C C . GLU A 1 123 ? -0.045 -5.965 -5.518 1.00 89.44 123 GLU A C 1
ATOM 1012 O O . GLU A 1 123 ? 0.106 -4.912 -4.897 1.00 89.44 123 GLU A O 1
ATOM 1017 N N . LYS A 1 124 ? -0.113 -7.140 -4.879 1.00 90.94 124 LYS A N 1
ATOM 1018 C CA . LYS A 1 124 ? -0.049 -7.229 -3.415 1.00 90.94 124 LYS A CA 1
ATOM 1019 C C . LYS A 1 124 ? 1.340 -6.864 -2.882 1.00 90.94 124 LYS A C 1
ATOM 1021 O O . LYS A 1 124 ? 1.449 -6.305 -1.788 1.00 90.94 124 LYS A O 1
ATOM 1026 N N . TYR A 1 125 ? 2.401 -7.162 -3.634 1.00 89.25 125 TYR A N 1
ATOM 1027 C CA . TYR A 1 125 ? 3.769 -6.777 -3.290 1.00 89.25 125 TYR A CA 1
ATOM 1028 C C . TYR A 1 125 ? 3.919 -5.250 -3.277 1.00 89.25 125 TYR A C 1
ATOM 1030 O O . TYR A 1 125 ? 4.403 -4.688 -2.291 1.00 89.25 125 TYR A O 1
ATOM 1038 N N . HIS A 1 126 ? 3.415 -4.570 -4.309 1.00 91.25 126 HIS A N 1
ATOM 1039 C CA . HIS A 1 126 ? 3.433 -3.107 -4.379 1.00 91.25 126 HIS A CA 1
ATOM 1040 C C . HIS A 1 126 ? 2.492 -2.467 -3.352 1.00 91.25 126 HIS A C 1
ATOM 1042 O O . HIS A 1 126 ? 2.870 -1.490 -2.712 1.00 91.25 126 HIS A O 1
ATOM 1048 N N . LEU A 1 127 ? 1.321 -3.058 -3.086 1.00 94.50 127 LEU A N 1
ATOM 1049 C CA . LEU A 1 127 ? 0.455 -2.631 -1.983 1.00 94.50 127 LEU A CA 1
ATOM 1050 C C . LEU A 1 127 ? 1.205 -2.663 -0.645 1.00 94.50 127 LEU A C 1
ATOM 1052 O O . LEU A 1 127 ? 1.134 -1.706 0.124 1.00 94.50 127 LEU A O 1
ATOM 1056 N N . ARG A 1 128 ? 1.954 -3.741 -0.367 1.00 93.69 128 ARG A N 1
ATOM 1057 C CA . ARG A 1 128 ? 2.781 -3.824 0.843 1.00 93.69 128 ARG A CA 1
ATOM 1058 C C . ARG A 1 128 ? 3.766 -2.667 0.884 1.00 93.69 128 ARG A C 1
ATOM 1060 O O . ARG A 1 128 ? 3.835 -1.993 1.898 1.00 93.69 128 ARG A O 1
ATOM 1067 N N . MET A 1 129 ? 4.490 -2.420 -0.201 1.00 92.06 129 MET A N 1
ATOM 1068 C CA . MET A 1 129 ? 5.458 -1.326 -0.285 1.00 92.06 129 MET A CA 1
ATOM 1069 C C . MET A 1 129 ? 4.820 0.037 0.030 1.00 92.06 129 MET A C 1
ATOM 1071 O O . MET A 1 129 ? 5.342 0.786 0.854 1.00 92.06 129 MET A O 1
ATOM 1075 N N . LEU A 1 130 ? 3.646 0.318 -0.542 1.00 95.69 130 LEU A N 1
ATOM 1076 C CA . LEU A 1 130 ? 2.909 1.561 -0.307 1.00 95.69 130 LEU A CA 1
ATOM 1077 C C . LEU A 1 130 ? 2.439 1.699 1.147 1.00 95.69 130 LEU A C 1
ATOM 1079 O O . LEU A 1 130 ? 2.537 2.783 1.712 1.00 95.69 130 LEU A O 1
ATOM 1083 N N . LEU A 1 131 ? 2.013 0.612 1.799 1.00 95.62 131 LEU A N 1
ATOM 1084 C CA . LEU A 1 131 ? 1.625 0.620 3.220 1.00 95.62 131 LEU A CA 1
ATOM 1085 C C . LEU A 1 131 ? 2.782 0.963 4.174 1.00 95.62 131 LEU A C 1
ATOM 1087 O O . LEU A 1 131 ? 2.539 1.433 5.285 1.00 95.62 131 LEU A O 1
ATOM 1091 N N . TYR A 1 132 ? 4.028 0.735 3.752 1.00 94.00 132 TYR A N 1
ATOM 1092 C CA . TYR A 1 132 ? 5.234 1.146 4.481 1.00 94.00 132 TYR A CA 1
ATOM 1093 C C . TYR A 1 132 ? 5.673 2.583 4.156 1.00 94.00 132 TYR A C 1
ATOM 1095 O O . TYR A 1 132 ? 6.636 3.068 4.747 1.00 94.00 132 TYR A O 1
ATOM 1103 N N . ARG A 1 133 ? 4.993 3.277 3.232 1.00 94.50 133 ARG A N 1
ATOM 1104 C CA . ARG A 1 133 ? 5.380 4.624 2.786 1.00 94.50 133 ARG A CA 1
ATOM 1105 C C . ARG A 1 133 ? 4.301 5.683 2.980 1.00 94.50 133 ARG A C 1
ATOM 1107 O O . ARG A 1 133 ? 4.653 6.830 3.246 1.00 94.50 133 ARG A O 1
ATOM 1114 N N . ILE A 1 134 ? 3.029 5.315 2.842 1.00 95.75 134 ILE A N 1
ATOM 1115 C CA . ILE A 1 134 ? 1.880 6.220 2.913 1.00 95.75 134 ILE A CA 1
ATOM 1116 C C . ILE A 1 134 ? 1.238 6.105 4.305 1.00 95.75 134 ILE A C 1
ATOM 1118 O O . ILE A 1 134 ? 0.613 5.082 4.609 1.00 95.75 134 ILE A O 1
ATOM 1122 N N . PRO A 1 135 ? 1.387 7.121 5.172 1.00 96.44 135 PRO A N 1
ATOM 1123 C CA . PRO A 1 135 ? 0.730 7.143 6.471 1.00 96.44 135 PRO A CA 1
ATOM 1124 C C . PRO A 1 135 ? -0.739 7.553 6.336 1.00 96.44 135 PRO A C 1
ATOM 1126 O O . PRO A 1 135 ? -1.135 8.187 5.360 1.00 96.44 135 PRO A O 1
ATOM 1129 N N . GLY A 1 136 ? -1.557 7.179 7.321 1.00 95.88 136 GLY A N 1
ATOM 1130 C CA . GLY A 1 136 ? -2.911 7.720 7.458 1.00 95.88 136 GLY A CA 1
ATOM 1131 C C . GLY A 1 136 ? -3.899 7.422 6.326 1.00 95.88 136 GLY A C 1
ATOM 1132 O O . GLY A 1 136 ? -4.955 8.055 6.291 1.00 95.88 136 GLY A O 1
ATOM 1133 N N . ALA A 1 137 ? -3.597 6.485 5.420 1.00 97.06 137 ALA A N 1
ATOM 1134 C CA . ALA A 1 137 ? -4.446 6.231 4.261 1.00 97.06 137 ALA A CA 1
ATOM 1135 C C . ALA A 1 137 ? -5.877 5.848 4.679 1.00 97.06 137 ALA A C 1
ATOM 1137 O O . ALA A 1 137 ? -6.100 5.162 5.681 1.00 97.06 137 ALA A O 1
ATOM 1138 N N . THR A 1 138 ? -6.857 6.297 3.901 1.00 96.75 138 THR A N 1
ATOM 1139 C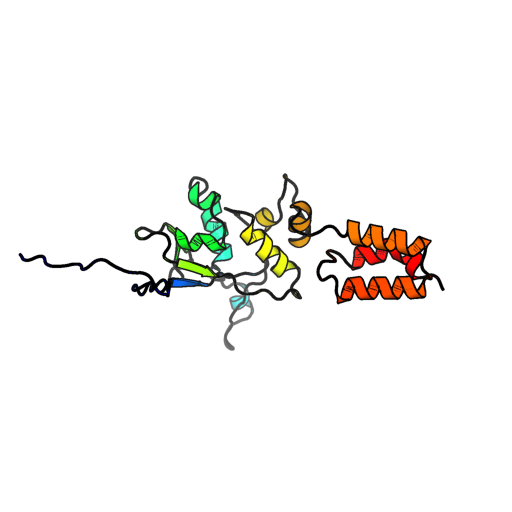 CA . THR A 1 138 ? -8.294 6.167 4.202 1.00 96.75 138 THR A CA 1
ATOM 1140 C C . THR A 1 138 ? -9.016 5.158 3.314 1.00 96.75 138 THR A C 1
ATOM 1142 O O . THR A 1 138 ? -10.153 4.786 3.603 1.00 96.75 138 THR A O 1
ATOM 1145 N N . SER A 1 139 ? -8.380 4.702 2.234 1.00 96.25 139 SER A N 1
ATOM 1146 C CA . SER A 1 139 ? -8.926 3.708 1.307 1.00 96.25 139 SER A CA 1
ATOM 1147 C C . SER A 1 139 ? -7.832 3.101 0.420 1.00 96.25 139 SER A C 1
ATOM 1149 O O . SER A 1 139 ? -6.706 3.595 0.364 1.00 96.25 139 SER A O 1
ATOM 1151 N N . PHE A 1 140 ? -8.176 2.058 -0.342 1.00 96.06 140 PHE A N 1
ATOM 1152 C CA . PHE A 1 140 ? -7.303 1.532 -1.399 1.00 96.06 140 PHE A CA 1
ATOM 1153 C C . PHE A 1 140 ? -7.049 2.548 -2.520 1.00 96.06 140 PHE A C 1
ATOM 1155 O O . PHE A 1 140 ? -5.973 2.557 -3.109 1.00 96.06 140 PHE A O 1
ATOM 1162 N N . GLN A 1 141 ? -8.027 3.405 -2.826 1.00 96.69 141 GLN A N 1
ATOM 1163 C CA . GLN A 1 141 ? -7.861 4.479 -3.805 1.00 96.69 141 GLN A CA 1
ATOM 1164 C C . GLN A 1 141 ? -6.871 5.538 -3.314 1.00 96.69 141 GLN A C 1
ATOM 1166 O O . GLN A 1 141 ? -6.069 6.026 -4.102 1.00 96.69 141 GLN A O 1
ATOM 1171 N N . ASP A 1 142 ? -6.885 5.845 -2.017 1.00 96.31 142 ASP A N 1
ATOM 1172 C CA . ASP A 1 142 ? -5.939 6.773 -1.391 1.00 96.31 142 ASP A CA 1
ATOM 1173 C C . ASP A 1 142 ? -4.497 6.271 -1.548 1.00 96.31 142 ASP A C 1
ATOM 1175 O O . ASP A 1 142 ? -3.623 6.996 -2.008 1.00 96.31 142 ASP A O 1
ATOM 1179 N N . LEU A 1 143 ? -4.275 4.969 -1.331 1.00 97.00 143 LEU A N 1
ATOM 1180 C CA . LEU A 1 143 ? -2.983 4.328 -1.606 1.00 97.00 143 LEU A CA 1
ATOM 1181 C C . LEU A 1 143 ? -2.588 4.341 -3.088 1.00 97.00 143 LEU A C 1
ATOM 1183 O O . LEU A 1 143 ? -1.408 4.200 -3.385 1.00 97.00 143 LEU A O 1
ATOM 1187 N N . ARG A 1 144 ? -3.545 4.488 -4.013 1.00 96.50 144 ARG A N 1
ATOM 1188 C CA . ARG A 1 144 ? -3.281 4.641 -5.452 1.00 96.50 144 ARG A CA 1
ATOM 1189 C C . ARG A 1 144 ? -3.135 6.095 -5.894 1.00 96.50 144 ARG A C 1
ATOM 1191 O O . ARG A 1 144 ? -2.908 6.338 -7.077 1.00 96.50 144 ARG A O 1
ATOM 1198 N N . THR A 1 145 ? -3.287 7.052 -4.983 1.00 97.25 145 THR A N 1
ATOM 1199 C CA . THR A 1 145 ? -3.265 8.478 -5.300 1.00 97.25 145 THR A CA 1
ATOM 1200 C C . THR A 1 145 ? -1.899 9.062 -4.969 1.00 97.25 145 THR A C 1
ATOM 1202 O O . THR A 1 145 ? -1.414 8.938 -3.848 1.00 97.25 145 THR A O 1
ATOM 1205 N N . TYR A 1 146 ? -1.275 9.729 -5.935 1.00 95.50 146 TYR A N 1
ATOM 1206 C CA . TYR A 1 146 ? -0.013 10.437 -5.730 1.00 95.50 146 TYR A CA 1
ATOM 1207 C C . TYR A 1 146 ? -0.009 11.737 -6.538 1.00 95.50 146 TYR A C 1
ATOM 1209 O O . TYR A 1 146 ? -0.432 11.751 -7.690 1.00 95.50 146 TYR A O 1
ATOM 1217 N N . ASN A 1 147 ? 0.414 12.847 -5.921 1.00 93.56 147 ASN A N 1
ATOM 1218 C CA . ASN A 1 147 ? 0.382 14.198 -6.508 1.00 93.56 147 ASN A CA 1
ATOM 1219 C C . ASN A 1 147 ? -0.978 14.617 -7.112 1.00 93.56 147 ASN A C 1
ATOM 1221 O O . ASN A 1 147 ? -1.032 15.373 -8.076 1.00 93.56 147 ASN A O 1
ATOM 1225 N N . GLY A 1 148 ? -2.087 14.152 -6.527 1.00 93.62 148 GLY A N 1
ATOM 1226 C CA . GLY A 1 148 ? -3.444 14.476 -6.985 1.00 93.62 148 GLY A CA 1
ATOM 1227 C C . GLY A 1 148 ? -3.953 13.623 -8.153 1.00 93.62 148 GLY A C 1
ATOM 1228 O O . GLY A 1 148 ? -5.108 13.777 -8.542 1.00 93.62 148 GLY A O 1
ATOM 1229 N N . GLU A 1 149 ? -3.143 12.697 -8.670 1.00 95.69 149 GLU A N 1
ATOM 1230 C CA . GLU A 1 149 ? -3.536 11.756 -9.719 1.00 95.69 149 GLU A CA 1
ATOM 1231 C C . GLU A 1 149 ? -3.789 10.360 -9.146 1.00 95.69 149 GLU A C 1
ATOM 1233 O O . GLU A 1 149 ? -3.037 9.868 -8.301 1.00 95.69 149 GLU A O 1
ATOM 1238 N N . ILE A 1 150 ? -4.858 9.715 -9.617 1.00 96.75 150 ILE A N 1
ATOM 1239 C CA . ILE A 1 150 ? -5.213 8.344 -9.246 1.00 96.75 150 ILE A CA 1
ATOM 1240 C C . ILE A 1 150 ? -4.652 7.403 -10.307 1.00 96.75 150 ILE A C 1
ATOM 1242 O O . ILE A 1 150 ? -5.020 7.480 -11.479 1.00 96.75 150 ILE A O 1
ATOM 1246 N N . TYR A 1 151 ? -3.804 6.473 -9.885 1.00 94.75 151 TYR A N 1
ATOM 1247 C CA . TYR A 1 151 ? -3.212 5.474 -10.764 1.00 94.75 151 TYR A CA 1
ATOM 1248 C C . TYR A 1 151 ? -4.077 4.208 -10.831 1.00 94.75 151 TYR A C 1
ATOM 1250 O O . TYR A 1 151 ? -4.835 3.881 -9.916 1.00 94.75 151 TYR A O 1
ATOM 1258 N N . HIS A 1 152 ? -3.959 3.467 -11.933 1.00 92.19 152 HIS A N 1
ATOM 1259 C CA . HIS A 1 152 ? -4.757 2.261 -12.170 1.00 92.19 152 HIS A CA 1
ATOM 1260 C C . HIS A 1 152 ? -4.345 1.078 -11.271 1.00 92.19 152 HIS A C 1
ATOM 1262 O O . HIS A 1 152 ? -5.203 0.280 -10.894 1.00 92.19 152 HIS A O 1
ATOM 1268 N N . SER A 1 153 ? -3.064 0.991 -10.895 1.00 93.56 153 SER A N 1
ATOM 1269 C CA . SER A 1 153 ? -2.454 -0.112 -10.137 1.00 93.56 153 SER A CA 1
ATOM 1270 C C . SER A 1 153 ? -1.570 0.398 -8.999 1.00 93.56 153 SER A C 1
ATOM 1272 O O . SER A 1 153 ? -1.071 1.526 -9.049 1.00 93.56 153 SER A O 1
ATOM 1274 N N . PHE A 1 154 ? -1.336 -0.442 -7.987 1.00 93.81 154 PHE A N 1
ATOM 1275 C CA . PHE A 1 154 ? -0.405 -0.115 -6.901 1.00 93.81 154 PHE A CA 1
ATOM 1276 C C . PHE A 1 154 ? 1.036 -0.032 -7.408 1.00 93.81 154 PHE A C 1
ATOM 1278 O O . PHE A 1 154 ? 1.806 0.812 -6.950 1.00 93.81 154 PHE A O 1
ATOM 1285 N N . GLN A 1 155 ? 1.396 -0.863 -8.392 1.00 90.25 155 GLN A N 1
ATOM 1286 C CA . GLN A 1 155 ? 2.693 -0.776 -9.055 1.00 90.25 155 GLN A CA 1
ATOM 1287 C C . GLN A 1 155 ? 2.905 0.591 -9.715 1.00 90.25 155 GLN A C 1
ATOM 1289 O O . GLN A 1 155 ? 3.967 1.193 -9.552 1.00 90.25 155 GLN A O 1
ATOM 1294 N N . ALA A 1 156 ? 1.905 1.104 -10.437 1.00 90.50 156 ALA A N 1
ATOM 1295 C CA . ALA A 1 156 ? 2.016 2.400 -11.098 1.00 90.50 156 ALA A CA 1
ATOM 1296 C C . ALA A 1 156 ? 2.175 3.548 -10.090 1.00 90.50 156 ALA A C 1
ATOM 1298 O O . ALA A 1 156 ? 3.005 4.427 -10.312 1.00 90.50 156 ALA A O 1
ATOM 1299 N N . THR A 1 157 ? 1.465 3.508 -8.957 1.00 94.19 157 THR A N 1
ATOM 1300 C CA . THR A 1 157 ? 1.663 4.492 -7.881 1.00 94.19 157 THR A CA 1
ATOM 1301 C C . THR A 1 157 ? 3.062 4.401 -7.281 1.00 94.19 157 THR A C 1
ATOM 1303 O O . THR A 1 157 ? 3.723 5.423 -7.127 1.00 94.19 157 THR A O 1
ATOM 1306 N N . ALA A 1 158 ? 3.551 3.191 -6.986 1.00 91.75 158 ALA A N 1
ATOM 1307 C CA . ALA A 1 158 ? 4.900 2.994 -6.455 1.00 91.75 158 ALA A CA 1
ATOM 1308 C C . ALA A 1 158 ? 5.978 3.514 -7.424 1.00 91.75 158 ALA A C 1
ATOM 1310 O O . ALA A 1 158 ? 6.932 4.158 -6.989 1.00 91.75 158 ALA A O 1
ATOM 1311 N N . ARG A 1 159 ? 5.787 3.311 -8.736 1.00 88.31 159 ARG A N 1
ATOM 1312 C CA . ARG A 1 159 ? 6.649 3.881 -9.782 1.00 88.31 159 ARG A CA 1
ATOM 1313 C C . ARG A 1 159 ? 6.614 5.407 -9.774 1.00 88.31 159 ARG A C 1
ATOM 1315 O O . ARG A 1 159 ? 7.664 6.033 -9.756 1.00 88.31 159 ARG A O 1
ATOM 1322 N N . ALA A 1 160 ? 5.424 6.006 -9.743 1.00 90.75 160 ALA A N 1
ATOM 1323 C CA . ALA A 1 160 ? 5.271 7.460 -9.717 1.00 90.75 160 ALA A CA 1
ATOM 1324 C C . ALA A 1 160 ? 5.883 8.102 -8.460 1.00 90.75 160 ALA A C 1
ATOM 1326 O O . ALA A 1 160 ? 6.421 9.203 -8.528 1.00 90.75 160 ALA A O 1
ATOM 1327 N N . MET A 1 161 ? 5.856 7.393 -7.327 1.00 91.94 161 MET A N 1
ATOM 1328 C CA . MET A 1 161 ? 6.531 7.790 -6.087 1.00 91.94 161 MET A CA 1
ATOM 1329 C C . MET A 1 161 ? 8.063 7.635 -6.131 1.00 91.94 161 MET A C 1
ATOM 1331 O O . MET A 1 161 ? 8.724 7.996 -5.156 1.00 91.94 161 MET A O 1
ATOM 1335 N N . GLY A 1 162 ? 8.629 7.075 -7.207 1.00 88.12 162 GLY A N 1
ATOM 1336 C CA . GLY A 1 162 ? 10.060 6.780 -7.321 1.00 88.12 162 GLY A CA 1
ATOM 1337 C C . GLY A 1 162 ? 10.533 5.670 -6.378 1.00 88.12 162 GLY A C 1
ATOM 1338 O O . GLY A 1 162 ? 11.684 5.678 -5.957 1.00 88.12 162 GLY A O 1
ATOM 1339 N N . LEU A 1 163 ? 9.639 4.754 -5.981 1.00 85.88 163 LEU A N 1
ATOM 1340 C CA . LEU A 1 163 ? 9.982 3.609 -5.123 1.00 85.88 163 LEU A CA 1
ATOM 1341 C C . LEU A 1 163 ? 10.501 2.406 -5.915 1.00 85.88 163 LEU A C 1
ATOM 1343 O O . LEU A 1 163 ? 11.047 1.481 -5.321 1.00 85.88 163 LEU A O 1
ATOM 1347 N N . LEU A 1 164 ? 10.281 2.404 -7.229 1.00 82.12 164 LEU A N 1
ATOM 1348 C CA . LEU A 1 164 ? 10.787 1.397 -8.150 1.00 82.12 164 LEU A CA 1
ATOM 1349 C C . LEU A 1 164 ? 11.940 2.009 -8.938 1.00 82.12 164 LEU A C 1
ATOM 1351 O O . LEU A 1 164 ? 11.824 3.153 -9.383 1.00 82.12 164 LEU A O 1
ATOM 1355 N N . GLU A 1 165 ? 13.023 1.255 -9.104 1.00 66.25 165 GLU A N 1
ATOM 1356 C CA . GLU A 1 165 ? 14.119 1.656 -9.983 1.00 66.25 165 GLU A CA 1
ATOM 1357 C C . GLU A 1 165 ? 13.599 1.784 -11.417 1.00 66.25 165 GLU A C 1
ATOM 1359 O O . GLU A 1 165 ? 12.773 0.988 -11.870 1.00 66.25 165 GLU A O 1
ATOM 1364 N N . ASP A 1 166 ? 14.008 2.840 -12.113 1.00 63.50 166 ASP A N 1
ATOM 1365 C CA . ASP A 1 166 ? 13.593 3.049 -13.494 1.00 63.50 166 ASP A CA 1
ATOM 1366 C C . ASP A 1 166 ? 14.414 2.138 -14.415 1.00 63.50 166 ASP A C 1
ATOM 1368 O O . ASP A 1 166 ? 15.629 2.019 -14.260 1.00 63.50 166 ASP A O 1
ATOM 1372 N N . ASP A 1 167 ? 13.776 1.555 -15.429 1.00 70.31 167 ASP A N 1
ATOM 1373 C CA . ASP A 1 167 ? 14.452 0.697 -16.409 1.00 70.31 167 ASP A CA 1
ATOM 1374 C C . ASP A 1 167 ? 15.363 1.503 -17.354 1.00 70.31 167 ASP A C 1
ATOM 1376 O O . ASP A 1 167 ? 15.898 0.961 -18.321 1.00 70.31 167 ASP A O 1
ATOM 1380 N N . ASN A 1 168 ? 15.554 2.801 -17.099 1.00 74.50 168 ASN A N 1
ATOM 1381 C CA . ASN A 1 168 ? 16.391 3.698 -17.890 1.00 74.50 168 ASN A CA 1
ATOM 1382 C C . ASN A 1 168 ? 17.820 3.182 -18.040 1.00 74.50 168 ASN A C 1
ATOM 1384 O O . ASN A 1 168 ? 18.366 3.241 -19.139 1.00 74.50 168 ASN A O 1
ATOM 1388 N N . GLU A 1 169 ? 18.421 2.657 -16.974 1.00 78.19 169 GLU A N 1
ATOM 1389 C CA . GLU A 1 169 ? 19.789 2.132 -17.027 1.00 78.19 169 GLU A CA 1
ATOM 1390 C C . GLU A 1 169 ? 19.867 0.889 -17.921 1.00 78.19 169 GLU A C 1
ATOM 1392 O O . GLU A 1 169 ? 20.765 0.761 -18.759 1.00 78.19 169 GLU A O 1
ATOM 1397 N N . TRP A 1 170 ? 18.868 0.010 -17.828 1.00 84.50 170 TRP A N 1
ATOM 1398 C CA . TRP A 1 170 ? 18.750 -1.179 -18.672 1.00 84.50 170 TRP A CA 1
ATOM 1399 C C . TRP A 1 170 ? 18.464 -0.813 -20.127 1.00 84.50 170 TRP A C 1
ATOM 1401 O O . TRP A 1 170 ? 19.051 -1.392 -21.042 1.00 84.50 170 TRP A O 1
ATOM 1411 N N . SER A 1 171 ? 17.610 0.183 -20.352 1.00 86.56 171 SER A N 1
ATOM 1412 C CA . SER A 1 171 ? 17.263 0.676 -21.681 1.00 86.56 171 SER A CA 1
ATOM 1413 C C . SER A 1 171 ? 18.448 1.373 -22.352 1.00 86.56 171 SER A C 1
ATOM 1415 O O . SER A 1 171 ? 18.729 1.114 -23.525 1.00 86.56 171 SER A O 1
ATOM 1417 N N . ALA A 1 172 ? 19.208 2.184 -21.611 1.00 86.75 172 ALA A N 1
ATOM 1418 C CA . ALA A 1 172 ? 20.454 2.780 -22.086 1.00 86.75 172 ALA A CA 1
ATOM 1419 C C . ALA A 1 172 ? 21.481 1.692 -22.432 1.00 86.75 172 ALA A C 1
ATOM 1421 O O . ALA A 1 172 ? 22.018 1.685 -23.539 1.00 86.75 172 ALA A O 1
ATOM 1422 N N . THR A 1 173 ? 21.656 0.704 -21.550 1.00 88.56 173 THR A N 1
ATOM 1423 C CA . THR A 1 173 ? 22.563 -0.431 -21.775 1.00 88.56 173 THR A CA 1
ATOM 1424 C C . THR A 1 173 ? 22.194 -1.214 -23.038 1.00 88.56 173 THR A C 1
ATOM 1426 O O . THR A 1 173 ? 23.063 -1.521 -23.853 1.00 88.56 173 THR A O 1
ATOM 1429 N N . LEU A 1 174 ? 20.909 -1.524 -23.249 1.00 90.31 174 LEU A N 1
ATOM 1430 C CA . LEU A 1 174 ? 20.443 -2.222 -24.453 1.00 90.31 174 LEU A CA 1
ATOM 1431 C C . LEU A 1 174 ? 20.580 -1.362 -25.714 1.00 90.31 174 LEU A C 1
ATOM 1433 O O . LEU A 1 174 ? 20.926 -1.891 -26.771 1.00 90.31 174 LEU A O 1
ATOM 1437 N N . THR A 1 175 ? 20.377 -0.047 -25.604 1.00 91.81 175 THR A N 1
ATOM 1438 C CA . THR A 1 175 ? 20.599 0.894 -26.710 1.00 91.81 175 THR A CA 1
ATOM 1439 C C . THR A 1 175 ? 22.067 0.877 -27.136 1.00 91.81 175 THR A C 1
ATOM 1441 O O . THR A 1 175 ? 22.360 0.664 -28.310 1.00 91.81 175 THR A O 1
ATOM 1444 N N . GLU A 1 176 ? 23.001 1.019 -26.197 1.00 90.69 176 GLU A N 1
ATOM 1445 C CA . GLU A 1 176 ? 24.443 0.991 -26.475 1.00 90.69 176 GLU A CA 1
ATOM 1446 C C . GLU A 1 176 ? 24.909 -0.373 -27.001 1.00 90.69 176 GLU A C 1
ATOM 1448 O O . GLU A 1 176 ? 25.660 -0.462 -27.980 1.00 90.69 176 GLU A O 1
ATOM 1453 N N . ALA A 1 177 ? 24.417 -1.456 -26.399 1.00 91.94 177 ALA A N 1
ATOM 1454 C CA . ALA A 1 177 ? 24.701 -2.808 -26.853 1.00 91.94 177 ALA A CA 1
ATOM 1455 C C . ALA A 1 177 ? 24.171 -3.044 -28.273 1.00 91.94 177 ALA A C 1
ATOM 1457 O O . ALA A 1 177 ? 24.841 -3.703 -29.059 1.00 91.94 177 ALA A O 1
ATOM 1458 N N . SER A 1 178 ? 23.022 -2.475 -28.650 1.00 92.12 178 SER A N 1
ATOM 1459 C CA . SER A 1 178 ? 22.477 -2.632 -30.006 1.00 92.12 178 SER A CA 1
ATOM 1460 C C . SER A 1 178 ? 23.357 -2.014 -31.098 1.00 92.12 178 SER A C 1
ATOM 1462 O O . SER A 1 178 ? 23.325 -2.469 -32.237 1.00 92.12 178 SER A O 1
ATOM 1464 N N . LEU A 1 179 ? 24.185 -1.023 -30.749 1.00 91.38 179 LEU A N 1
ATOM 1465 C CA . LEU A 1 179 ? 25.126 -0.387 -31.674 1.00 91.38 179 LEU A CA 1
ATOM 1466 C C . LEU A 1 179 ? 26.420 -1.191 -31.858 1.00 91.38 179 LEU A C 1
ATOM 1468 O O . LEU A 1 179 ? 27.147 -0.974 -32.825 1.00 91.38 179 LEU A O 1
ATOM 1472 N N . THR A 1 180 ? 26.740 -2.082 -30.917 1.00 89.88 180 THR A N 1
ATOM 1473 C CA . THR A 1 180 ? 28.063 -2.723 -30.814 1.00 89.88 180 THR A CA 1
ATOM 1474 C C . THR A 1 180 ? 28.012 -4.249 -30.886 1.00 89.88 180 THR A C 1
ATOM 1476 O O . THR A 1 180 ? 28.971 -4.885 -31.327 1.00 89.88 180 THR A O 1
ATOM 1479 N N . MET A 1 181 ? 26.902 -4.857 -30.473 1.00 90.75 181 MET A N 1
ATOM 1480 C CA . MET A 1 181 ? 26.711 -6.299 -30.387 1.00 90.75 181 MET A CA 1
ATOM 1481 C C . MET A 1 181 ? 25.871 -6.832 -31.543 1.00 90.75 181 MET A C 1
ATOM 1483 O O . MET A 1 181 ? 24.995 -6.164 -32.080 1.00 90.75 181 MET A O 1
ATOM 1487 N N . HIS A 1 182 ? 26.103 -8.099 -31.884 1.00 90.50 182 HIS A N 1
ATOM 1488 C CA . HIS A 1 182 ? 25.258 -8.802 -32.845 1.00 90.50 182 HIS A CA 1
ATOM 1489 C C . HIS A 1 182 ? 23.905 -9.153 -32.202 1.00 90.50 182 HIS A C 1
ATOM 1491 O O . HIS A 1 182 ? 23.863 -9.412 -30.990 1.00 90.50 182 HIS A O 1
ATOM 1497 N N . PRO A 1 183 ? 22.816 -9.275 -32.984 1.00 88.25 183 PRO A N 1
ATOM 1498 C CA . PRO A 1 183 ? 21.473 -9.531 -32.452 1.00 88.25 183 PRO A CA 1
ATOM 1499 C C . PRO A 1 183 ? 21.374 -10.770 -31.549 1.00 88.25 183 PRO A C 1
ATOM 1501 O O . PRO A 1 183 ? 20.607 -10.809 -30.586 1.00 88.25 183 PRO A O 1
ATOM 1504 N N . ARG A 1 184 ? 22.184 -11.804 -31.807 1.00 91.88 184 ARG A N 1
ATOM 1505 C CA . ARG A 1 184 ? 22.283 -12.989 -30.938 1.00 91.88 184 ARG A CA 1
ATOM 1506 C C . ARG A 1 184 ? 22.838 -12.665 -29.544 1.00 91.88 184 ARG A C 1
ATOM 1508 O O . ARG A 1 184 ? 22.295 -13.147 -28.552 1.00 91.88 184 ARG A O 1
ATOM 1515 N N . SER A 1 185 ? 23.903 -11.872 -29.467 1.00 92.19 185 SER A N 1
ATOM 1516 C CA . SER A 1 185 ? 24.519 -11.444 -28.204 1.00 92.19 185 SER A CA 1
ATOM 1517 C C . SER A 1 185 ? 23.623 -10.459 -27.456 1.00 92.19 185 SER A C 1
ATOM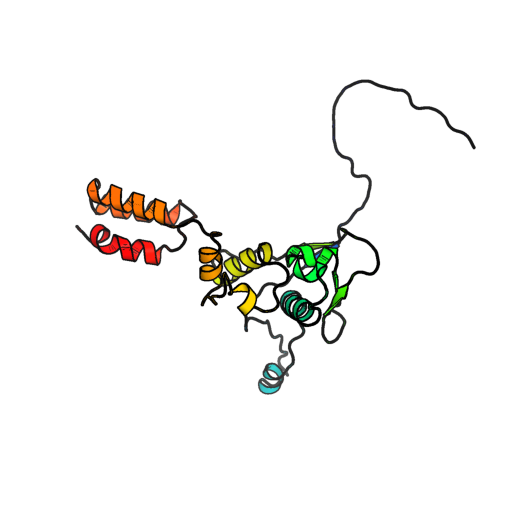 1519 O O . SER A 1 185 ? 23.492 -10.557 -26.240 1.00 92.19 185 SER A O 1
ATOM 1521 N N . LEU A 1 186 ? 22.924 -9.584 -28.185 1.00 92.94 186 LEU A N 1
ATOM 1522 C CA . LEU A 1 186 ? 21.942 -8.667 -27.611 1.00 92.94 186 LEU A CA 1
ATOM 1523 C C . LEU A 1 186 ? 20.775 -9.421 -26.947 1.00 92.94 186 LEU A C 1
ATOM 1525 O O . LEU A 1 186 ? 20.386 -9.102 -25.826 1.00 92.94 186 LEU A O 1
ATOM 1529 N N . ARG A 1 187 ? 20.269 -10.489 -27.583 1.00 93.88 187 ARG A N 1
ATOM 1530 C CA . ARG A 1 187 ? 19.261 -11.382 -26.981 1.00 93.88 187 ARG A CA 1
ATOM 1531 C C . ARG A 1 187 ? 19.769 -12.074 -25.714 1.00 93.88 187 ARG A C 1
ATOM 1533 O O . ARG A 1 187 ? 19.017 -12.212 -24.755 1.00 93.88 187 ARG A O 1
ATOM 1540 N N . GLN A 1 188 ? 21.035 -12.495 -25.688 1.00 92.88 188 GLN A N 1
ATOM 1541 C CA . GLN A 1 188 ? 21.637 -13.082 -24.485 1.00 92.88 188 GLN A CA 1
ATOM 1542 C C . GLN A 1 188 ? 21.746 -12.066 -23.347 1.00 92.88 188 GLN A C 1
ATOM 1544 O O . GLN A 1 188 ? 21.396 -12.398 -22.217 1.00 92.88 188 GLN A O 1
ATOM 1549 N N . LEU A 1 189 ? 22.172 -10.836 -23.645 1.00 90.88 189 LEU A N 1
ATOM 1550 C CA . LEU A 1 189 ? 22.224 -9.746 -22.672 1.00 90.88 189 LEU A CA 1
ATOM 1551 C C . LEU A 1 189 ? 20.838 -9.466 -22.082 1.00 90.88 189 LEU A C 1
ATOM 1553 O O . LEU A 1 189 ? 20.695 -9.415 -20.866 1.00 90.88 189 LEU A O 1
ATOM 1557 N N . PHE A 1 190 ? 19.808 -9.386 -22.928 1.00 90.06 190 PHE A N 1
ATOM 1558 C CA . PHE A 1 190 ? 18.425 -9.220 -22.480 1.00 90.06 190 PHE A CA 1
ATOM 1559 C C . PHE A 1 190 ? 17.989 -10.337 -21.515 1.00 90.06 190 PHE A C 1
ATOM 1561 O O . PHE A 1 190 ? 17.459 -10.056 -20.444 1.00 90.06 190 PHE A O 1
ATOM 1568 N N . CYS A 1 191 ? 18.282 -11.605 -21.826 1.00 90.31 191 CYS A N 1
ATOM 1569 C CA . CYS A 1 191 ? 17.990 -12.719 -20.916 1.00 90.31 191 CYS A CA 1
ATOM 1570 C C . CYS A 1 191 ? 18.751 -12.624 -19.584 1.00 90.31 191 CYS A C 1
ATOM 1572 O O . CYS A 1 191 ? 18.192 -12.975 -18.547 1.00 90.31 191 CYS A O 1
ATOM 1574 N N . ILE A 1 192 ? 20.008 -12.169 -19.600 1.00 88.50 192 ILE A N 1
ATOM 1575 C CA . ILE A 1 192 ? 20.810 -11.978 -18.383 1.00 88.50 192 ILE A CA 1
ATOM 1576 C C . ILE A 1 192 ? 20.187 -10.892 -17.504 1.00 88.50 192 ILE A C 1
ATOM 1578 O O . ILE A 1 192 ? 20.023 -11.121 -16.307 1.00 88.50 192 ILE A O 1
ATOM 1582 N N . LEU A 1 193 ? 19.778 -9.765 -18.098 1.00 87.00 193 LEU A N 1
ATOM 1583 C CA . LEU A 1 193 ? 19.102 -8.683 -17.379 1.00 87.00 193 LEU A CA 1
ATOM 1584 C C . LEU A 1 193 ? 17.824 -9.187 -16.695 1.00 87.00 193 LEU A C 1
ATOM 1586 O O . LEU A 1 193 ? 17.622 -8.962 -15.507 1.00 87.00 193 LEU A O 1
ATOM 1590 N N . LEU A 1 194 ? 17.002 -9.961 -17.409 1.00 84.44 194 LEU A N 1
ATOM 1591 C CA . LEU A 1 194 ? 15.777 -10.529 -16.841 1.00 84.44 194 LEU A CA 1
ATOM 1592 C C . LEU A 1 194 ? 16.030 -11.564 -15.735 1.00 84.44 194 LEU A C 1
ATOM 1594 O O . LEU A 1 194 ? 15.246 -11.659 -14.793 1.00 84.44 194 LEU A O 1
ATOM 1598 N N . ALA A 1 195 ? 17.074 -12.381 -15.869 1.00 81.06 195 ALA A N 1
ATOM 1599 C CA . ALA A 1 195 ? 17.318 -13.504 -14.969 1.00 81.06 195 ALA A CA 1
ATOM 1600 C C . ALA A 1 195 ? 18.098 -13.119 -13.705 1.00 81.06 195 ALA A C 1
ATOM 1602 O O . ALA A 1 195 ? 17.906 -13.749 -12.665 1.00 81.06 195 ALA A O 1
ATOM 1603 N N . PHE A 1 196 ? 18.990 -12.131 -13.798 1.00 74.44 196 PHE A N 1
ATOM 1604 C CA . PHE A 1 196 ? 19.973 -11.849 -12.751 1.00 74.44 196 PHE A CA 1
ATOM 1605 C C . PHE A 1 196 ? 19.915 -10.433 -12.198 1.00 74.44 196 PHE A C 1
ATOM 1607 O O . PHE A 1 196 ? 20.368 -10.243 -11.072 1.00 74.44 196 PHE A O 1
ATOM 1614 N N . SER A 1 197 ? 19.362 -9.460 -12.929 1.00 67.38 197 SER A N 1
ATOM 1615 C CA . SER A 1 197 ? 19.395 -8.076 -12.454 1.00 67.38 197 SER A CA 1
ATOM 1616 C C . SER A 1 197 ? 18.353 -7.768 -11.389 1.00 67.38 197 SER A C 1
ATOM 1618 O O . SER A 1 197 ? 18.488 -6.729 -10.776 1.00 67.38 197 SER A O 1
ATOM 1620 N N . GLY A 1 198 ? 17.350 -8.626 -11.137 1.00 58.94 198 GLY A N 1
ATOM 1621 C CA . GLY A 1 198 ? 16.397 -8.501 -10.012 1.00 58.94 198 GLY A CA 1
ATOM 1622 C C . GLY A 1 198 ? 15.455 -7.282 -10.031 1.00 58.94 198 GLY A C 1
ATOM 1623 O O . GLY A 1 198 ? 14.368 -7.359 -9.461 1.00 58.94 198 GLY A O 1
ATOM 1624 N N . ASP A 1 199 ? 15.836 -6.236 -10.762 1.00 63.00 199 ASP A N 1
ATOM 1625 C CA . ASP A 1 199 ? 15.356 -4.858 -10.661 1.00 63.00 199 ASP A CA 1
ATOM 1626 C C . ASP A 1 199 ? 14.841 -4.328 -12.013 1.00 63.00 199 ASP A C 1
ATOM 1628 O O . ASP A 1 199 ? 14.689 -3.126 -12.212 1.00 63.00 199 ASP A O 1
ATOM 1632 N N . VAL A 1 200 ? 14.552 -5.219 -12.974 1.00 74.00 200 VAL A N 1
ATOM 1633 C CA . VAL A 1 200 ? 13.812 -4.824 -14.183 1.00 74.00 200 VAL A CA 1
ATOM 1634 C C . VAL A 1 200 ? 12.349 -4.605 -13.794 1.00 74.00 200 VAL A C 1
ATOM 1636 O O . VAL A 1 200 ? 11.573 -5.554 -13.638 1.00 74.00 200 VAL A O 1
ATOM 1639 N N . SER A 1 201 ? 11.978 -3.341 -13.635 1.00 70.44 201 SER A N 1
ATOM 1640 C CA . SER A 1 201 ? 10.677 -2.879 -13.157 1.00 70.44 201 SER A CA 1
ATOM 1641 C C . SER A 1 201 ? 9.529 -3.209 -14.111 1.00 70.44 201 SER A C 1
ATOM 1643 O O . SER A 1 201 ? 8.394 -3.435 -13.671 1.00 70.44 201 SER A O 1
ATOM 1645 N N . ASN A 1 202 ? 9.778 -3.212 -15.422 1.00 76.19 202 ASN A N 1
ATOM 1646 C CA . ASN A 1 202 ? 8.804 -3.548 -16.452 1.00 76.19 202 ASN A CA 1
ATOM 1647 C C . ASN A 1 202 ? 9.455 -4.275 -17.643 1.00 76.19 202 ASN A C 1
ATOM 1649 O O . ASN A 1 202 ? 9.689 -3.683 -18.703 1.00 76.19 202 ASN A O 1
ATOM 1653 N N . PRO A 1 203 ? 9.658 -5.599 -17.538 1.00 81.38 203 PRO A N 1
ATOM 1654 C CA . PRO A 1 203 ? 10.343 -6.363 -18.576 1.00 81.38 203 PRO A CA 1
ATOM 1655 C C . PRO A 1 203 ? 9.586 -6.378 -19.909 1.00 81.38 203 PRO A C 1
ATOM 1657 O O . PRO A 1 203 ? 10.197 -6.509 -20.969 1.00 81.38 203 PRO A O 1
ATOM 1660 N N . TYR A 1 204 ? 8.257 -6.229 -19.873 1.00 83.31 204 TYR A N 1
ATOM 1661 C CA . TYR A 1 204 ? 7.440 -6.180 -21.082 1.00 83.31 204 TYR A CA 1
ATOM 1662 C C . TYR A 1 204 ? 7.624 -4.865 -21.840 1.00 83.31 204 TYR A C 1
ATOM 1664 O O . TYR A 1 204 ? 7.805 -4.889 -23.056 1.00 83.31 204 TYR A O 1
ATOM 1672 N N . GLN A 1 205 ? 7.629 -3.729 -21.136 1.00 84.25 205 GLN A N 1
ATOM 1673 C CA . GLN A 1 205 ? 7.891 -2.438 -21.770 1.00 84.25 205 GLN A CA 1
ATOM 1674 C C . GLN A 1 205 ? 9.322 -2.368 -22.305 1.00 84.25 205 GLN A C 1
ATOM 1676 O O . GLN A 1 205 ? 9.512 -2.016 -23.465 1.00 84.25 205 GLN A O 1
ATOM 1681 N N . LEU A 1 206 ? 10.302 -2.820 -21.518 1.00 87.62 206 LEU A N 1
ATOM 1682 C CA . LEU A 1 206 ? 11.695 -2.884 -21.955 1.00 87.62 206 LEU A CA 1
ATOM 1683 C C . LEU A 1 206 ? 11.856 -3.741 -23.223 1.00 87.62 206 LEU A C 1
ATOM 1685 O O . LEU A 1 206 ? 12.587 -3.377 -24.141 1.00 87.62 206 LEU A O 1
ATOM 1689 N N . TRP A 1 207 ? 11.135 -4.862 -23.321 1.00 90.00 207 TRP A N 1
ATOM 1690 C CA . TRP A 1 207 ? 11.106 -5.650 -24.552 1.00 90.00 207 TRP A CA 1
ATOM 1691 C C . TRP A 1 207 ? 10.480 -4.884 -25.721 1.00 90.00 207 TRP A C 1
ATOM 1693 O O . TRP A 1 207 ? 11.041 -4.898 -26.815 1.00 90.00 207 TRP A O 1
ATOM 1703 N N . LEU A 1 208 ? 9.331 -4.228 -25.515 1.00 90.88 208 LEU A N 1
ATOM 1704 C CA . LEU A 1 208 ? 8.642 -3.469 -26.565 1.00 90.88 208 LEU A CA 1
ATOM 1705 C C . LEU A 1 208 ? 9.535 -2.384 -27.167 1.00 90.88 208 LEU A C 1
ATOM 1707 O O . LEU A 1 208 ? 9.555 -2.241 -28.392 1.00 90.88 208 LEU A O 1
ATOM 1711 N N . ASP A 1 209 ? 10.288 -1.683 -26.323 1.00 90.50 209 ASP A N 1
ATOM 1712 C CA . ASP A 1 209 ? 11.174 -0.593 -26.728 1.00 90.50 209 ASP A CA 1
ATOM 1713 C C . ASP A 1 209 ? 12.355 -1.102 -27.578 1.00 90.50 209 ASP A C 1
ATOM 1715 O O . ASP A 1 209 ? 12.758 -0.449 -28.541 1.00 90.50 209 ASP A O 1
ATOM 1719 N N . HIS A 1 210 ? 12.862 -2.310 -27.294 1.00 91.31 210 HIS A N 1
ATOM 1720 C CA . HIS A 1 210 ? 14.062 -2.879 -27.934 1.00 91.31 210 HIS A CA 1
ATOM 1721 C C . HIS A 1 210 ? 13.787 -3.994 -28.956 1.00 91.31 210 HIS A C 1
ATOM 1723 O O . HIS A 1 210 ? 14.715 -4.536 -29.567 1.00 91.31 210 HIS A O 1
ATOM 1729 N N . ARG A 1 211 ? 12.517 -4.352 -29.186 1.00 92.00 211 ARG A N 1
ATOM 1730 C CA . ARG A 1 211 ? 12.121 -5.526 -29.991 1.00 92.00 211 ARG A CA 1
ATOM 1731 C C . ARG A 1 211 ? 12.670 -5.524 -31.417 1.00 92.00 211 ARG A C 1
ATOM 1733 O O . ARG A 1 211 ? 12.946 -6.589 -31.956 1.00 92.00 211 ARG A O 1
ATOM 1740 N N . SER A 1 212 ? 12.810 -4.353 -32.040 1.00 91.19 212 SER A N 1
ATOM 1741 C CA . SER A 1 212 ? 13.283 -4.213 -33.424 1.00 91.19 212 SER A CA 1
ATOM 1742 C C . SER A 1 212 ? 14.740 -4.633 -33.574 1.00 91.19 212 SER A C 1
ATOM 1744 O O . SER A 1 212 ? 15.086 -5.252 -34.574 1.00 91.19 212 SER A O 1
ATOM 1746 N N . ASN A 1 213 ? 15.575 -4.335 -32.578 1.00 90.25 213 ASN A N 1
ATOM 1747 C CA . ASN A 1 213 ? 16.984 -4.723 -32.550 1.00 90.25 213 ASN A CA 1
ATOM 1748 C C . ASN A 1 213 ? 17.141 -6.188 -32.124 1.00 90.25 213 ASN A C 1
ATOM 1750 O O . ASN A 1 213 ? 17.979 -6.912 -32.653 1.00 90.25 213 ASN A O 1
ATOM 1754 N N . LEU A 1 214 ? 16.290 -6.654 -31.205 1.00 89.56 214 LEU A N 1
ATOM 1755 C CA . LEU A 1 214 ? 16.285 -8.044 -30.738 1.00 89.56 214 LEU A CA 1
ATOM 1756 C C . LEU A 1 214 ? 15.792 -9.046 -31.796 1.00 89.56 214 LEU A C 1
ATOM 1758 O O . LEU A 1 214 ? 16.164 -10.218 -31.733 1.00 89.56 214 LEU A O 1
ATOM 1762 N N . ALA A 1 215 ? 14.948 -8.606 -32.733 1.00 87.88 215 ALA A N 1
ATOM 1763 C CA . ALA A 1 215 ? 14.360 -9.439 -33.784 1.00 87.88 215 ALA A CA 1
ATOM 1764 C C . ALA A 1 215 ? 15.207 -9.534 -35.066 1.00 87.88 215 ALA A C 1
ATOM 1766 O O . ALA A 1 215 ? 14.788 -10.200 -36.009 1.00 87.88 215 ALA A O 1
ATOM 1767 N N . GLN A 1 216 ? 16.362 -8.867 -35.119 1.00 83.12 216 GLN A N 1
ATOM 1768 C CA . GLN A 1 216 ? 17.297 -8.987 -36.239 1.00 83.12 216 GLN A CA 1
ATOM 1769 C C . GLN A 1 216 ? 18.026 -10.343 -36.199 1.00 83.12 216 GLN A C 1
ATOM 1771 O O . GLN A 1 216 ? 18.232 -10.918 -35.121 1.00 83.12 216 GLN A O 1
ATOM 1776 N N . ASP A 1 217 ? 18.400 -10.845 -37.377 1.00 70.00 217 ASP A N 1
ATOM 1777 C CA . ASP A 1 217 ? 19.155 -12.095 -37.545 1.00 70.00 217 ASP A CA 1
ATOM 1778 C C . ASP A 1 217 ? 20.670 -11.874 -37.442 1.00 70.00 217 ASP A C 1
ATOM 1780 O O . ASP A 1 217 ? 21.198 -10.981 -38.144 1.00 70.00 217 ASP A O 1
#

Foldseek 3Di:
DDDDDDDDDDDDDDPPPPPPDPLPQAEDEADFDDVPRDDQDDDPPDDPVCSVVDDDADGLVLQLLVVLVVCVVPVVQQPDFSQCLVQQWDWQVVDVRTHIDGDPDHGDRYGYDYDDDDVVVVQRVLVVVLSRPGGSHNDPQSSQDDPNDGDPTSLVSCVVVVVADDCVVVLVVLVVCLVPDQLVVSLVSLVCCVPPVVRNSCSPVSCVSNVVSNVDD

pLDDT: mean 80.63, std 18.71, range [26.62, 97.25]

Sequence (217 aa):
MHAMFLPLKPAGEYCLFQCTGNFLLRNQRLDIHLEGDRVIYFDEDDSPQDVLQRSLPESTLTAWFKYNSNNPHDLQAKETLYPDFCENYTFHKNQNPRVWKPRRSGFGGTIGRVYTVSPKDIEKYHLRMLLYRIPGATSFQDLRTYNGEIYHSFQATARAMGLLEDDNEWSATLTEASLTMHPRSLRQLFCILLAFSGDVSNPYQLWLDHRSNLAQD

Secondary structure (DSSP, 8-state):
-----PPP------------S---PEEEEE----TT-PPPP--TT--HHHHHHSPPPPPHHHHHHHHHHH-TT-HHHHH--TTTHHHHEEEETTSSS-EEEE-SS-SS-EEEEEPPPPTTSHHHHHHHHHHTT-TT--SHHHHTEETTEEPSSHHHHHHHTT-S--THHHHHHHHHHHHHS-HHHHHHHHHHHHHH-S--S-HHHHHHHHHHHHT--